Protein AF-A0A443SPF4-F1 (afdb_monomer)

pLDDT: mean 76.24, std 21.86, range [28.56, 98.0]

Nearest PDB structures (foldseek):
  7s7l-assembly1_B  TM=8.004E-01  e=1.523E-10  Homo sapiens
  7s7m-assembly1_B  TM=8.088E-01  e=3.662E-10  Homo sapiens
  2e2d-assembly1_C  TM=7.649E-01  e=1.344E-10  Bos taurus
  3v96-assembly1_A  TM=7.700E-01  e=3.899E-10  Homo sapiens
  2j0t-assembly2_E  TM=8.078E-01  e=1.386E-08  Homo sapiens

Radius of gyration: 24.83 Å; Cα contacts (8 Å, |Δi|>4): 341; chains: 1; bounding box: 67×31×85 Å

Secondary structure (DSSP, 8-state):
-----EEEEEEEEEEEEE-SSEEEEEEEEEEEEE--HHHHHHHHT-EEEEESSGGGT-----TT-EEEEEEEEETTEEE--TTS-EEETTTS-HHHHHIIIIIHHHGGGSEEEPPPPHHHHHHHHTTTT-TTS-TTTTT--TTEEE-TTTT-GGG-HHHHH--EEE----------------------HHHHHHHHHHHHHHHHHHTT-EEE---HHHHHHHHHHHHHHHHHHHTTSS---

Structure (mmCIF, N/CA/C/O backbone):
data_AF-A0A443SPF4-F1
#
_entry.id   AF-A0A443SPF4-F1
#
loop_
_atom_site.group_PDB
_atom_site.id
_atom_site.type_symbol
_atom_site.label_atom_id
_atom_site.label_alt_id
_atom_site.label_comp_id
_atom_site.label_asym_id
_atom_site.label_entity_id
_atom_site.label_seq_id
_atom_site.pdbx_PDB_ins_code
_atom_site.Cartn_x
_atom_site.Cartn_y
_atom_site.Cartn_z
_atom_site.occupancy
_atom_site.B_iso_or_equiv
_atom_site.auth_seq_id
_atom_site.auth_comp_id
_atom_site.auth_asym_id
_atom_site.auth_atom_id
_atom_site.pdbx_PDB_model_num
ATOM 1 N N . MET A 1 1 ? -11.110 -17.252 -10.457 1.00 34.91 1 MET A N 1
ATOM 2 C CA . MET A 1 1 ? -10.116 -16.807 -9.448 1.00 34.91 1 MET A CA 1
ATOM 3 C C . MET A 1 1 ? -10.784 -15.796 -8.510 1.00 34.91 1 MET A C 1
ATOM 5 O O . MET A 1 1 ? -10.922 -14.630 -8.862 1.00 34.91 1 MET A O 1
ATOM 9 N N . LYS A 1 2 ? -11.320 -16.244 -7.364 1.00 41.22 2 LYS A N 1
ATOM 10 C CA . LYS A 1 2 ? -12.045 -15.365 -6.427 1.00 41.22 2 LYS A CA 1
ATOM 11 C C . LYS A 1 2 ? -11.043 -14.444 -5.728 1.00 41.22 2 LYS A C 1
ATOM 13 O O . LYS A 1 2 ? -10.127 -14.908 -5.054 1.00 41.22 2 LYS A O 1
ATOM 18 N N . CYS A 1 3 ? -11.198 -13.140 -5.914 1.00 49.97 3 CYS A N 1
ATOM 19 C CA . CYS A 1 3 ? -10.379 -12.139 -5.249 1.00 49.97 3 CYS A CA 1
ATOM 20 C C . CYS A 1 3 ? -10.713 -12.107 -3.751 1.00 49.97 3 CYS A C 1
ATOM 22 O O . CYS A 1 3 ? -11.736 -11.551 -3.370 1.00 49.97 3 CYS A O 1
ATOM 24 N N . ARG A 1 4 ? -9.871 -12.721 -2.911 1.00 6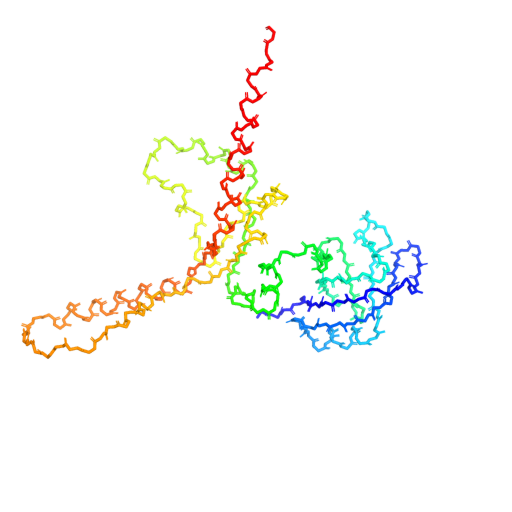3.91 4 ARG A N 1
ATOM 25 C CA . ARG A 1 4 ? -10.096 -12.781 -1.453 1.00 63.91 4 ARG A CA 1
ATOM 26 C C . ARG A 1 4 ? -9.737 -11.484 -0.718 1.00 63.91 4 ARG A C 1
ATOM 28 O O . ARG A 1 4 ? -10.219 -11.277 0.388 1.00 63.91 4 ARG A O 1
ATOM 35 N N . HIS A 1 5 ? -8.925 -10.624 -1.331 1.00 79.81 5 HIS A N 1
ATOM 36 C CA . HIS A 1 5 ? -8.474 -9.372 -0.724 1.00 79.81 5 HIS A CA 1
ATOM 37 C C . HIS A 1 5 ? -9.313 -8.176 -1.179 1.00 79.81 5 HIS A C 1
ATOM 39 O O . HIS A 1 5 ? -9.520 -7.978 -2.385 1.00 79.81 5 HIS A O 1
ATOM 45 N N . SER A 1 6 ? -9.748 -7.376 -0.207 1.00 90.12 6 SER A N 1
ATOM 46 C CA . SER A 1 6 ? -10.389 -6.074 -0.395 1.00 90.12 6 SER A CA 1
ATOM 47 C C . SER A 1 6 ? -9.357 -4.948 -0.378 1.00 90.12 6 SER A C 1
ATOM 49 O O . SER A 1 6 ? -8.334 -5.057 0.295 1.00 90.12 6 SER A O 1
ATOM 51 N N . ILE A 1 7 ? -9.634 -3.871 -1.111 1.00 94.00 7 ILE A N 1
ATOM 52 C CA . ILE A 1 7 ? -8.802 -2.671 -1.225 1.00 94.00 7 ILE A CA 1
ATOM 53 C C . ILE A 1 7 ? -9.695 -1.443 -1.033 1.00 94.00 7 ILE A C 1
ATOM 55 O O . ILE A 1 7 ? -10.633 -1.224 -1.813 1.00 94.00 7 ILE A O 1
ATOM 59 N N . ALA A 1 8 ? -9.385 -0.626 -0.027 1.00 95.62 8 ALA A N 1
ATOM 60 C CA . ALA A 1 8 ? -10.123 0.594 0.282 1.00 95.62 8 ALA A CA 1
ATOM 61 C C . ALA A 1 8 ? -9.209 1.713 0.785 1.00 95.62 8 ALA A C 1
ATOM 63 O O . ALA A 1 8 ? -8.200 1.472 1.441 1.00 95.62 8 ALA A O 1
ATOM 64 N N . LEU A 1 9 ? -9.608 2.950 0.496 1.00 97.12 9 LEU A N 1
ATOM 65 C CA . LEU A 1 9 ? -9.112 4.142 1.167 1.00 97.12 9 LEU A CA 1
ATOM 66 C C . LEU A 1 9 ? -9.981 4.395 2.395 1.00 97.12 9 LEU A C 1
ATOM 68 O O . LEU A 1 9 ? -11.193 4.601 2.268 1.00 97.12 9 LEU A O 1
ATOM 72 N N . ILE A 1 10 ? -9.357 4.425 3.562 1.00 97.00 10 ILE A N 1
ATOM 73 C CA . ILE A 1 10 ? -10.016 4.670 4.840 1.00 97.00 10 ILE A CA 1
ATOM 74 C C . ILE A 1 10 ? -9.423 5.900 5.517 1.00 97.00 10 ILE A C 1
ATOM 76 O O . ILE A 1 10 ? -8.292 6.296 5.250 1.00 97.00 10 ILE A O 1
ATOM 80 N N . ASN A 1 11 ? -10.202 6.506 6.402 1.00 98.00 11 ASN A N 1
ATOM 81 C CA . ASN A 1 11 ? -9.728 7.505 7.346 1.00 98.00 11 ASN A CA 1
ATOM 82 C C . ASN A 1 11 ? -9.810 6.918 8.748 1.00 98.00 11 ASN A C 1
ATOM 84 O O . ASN A 1 11 ? -10.918 6.615 9.201 1.00 98.00 11 ASN A O 1
ATOM 88 N N . VAL A 1 12 ? -8.671 6.771 9.413 1.00 97.38 12 VAL A N 1
ATOM 89 C CA . VAL A 1 12 ? -8.621 6.315 10.803 1.00 97.38 12 VAL A CA 1
ATOM 90 C C . VAL A 1 12 ? -8.968 7.499 11.696 1.00 97.38 12 VAL A C 1
ATOM 92 O O . VAL A 1 12 ? -8.492 8.606 11.471 1.00 97.38 12 VAL A O 1
ATOM 95 N N . ARG A 1 13 ? -9.866 7.305 12.663 1.00 96.50 13 ARG A N 1
ATOM 96 C CA . ARG A 1 13 ? -10.269 8.362 13.601 1.00 96.50 13 ARG A CA 1
ATOM 97 C C . ARG A 1 13 ? -9.543 8.213 14.925 1.00 96.50 13 ARG A C 1
ATOM 99 O O . ARG A 1 13 ? -8.790 9.095 15.303 1.00 96.50 13 ARG A O 1
ATOM 106 N N . ARG A 1 14 ? -9.784 7.099 15.614 1.00 95.25 14 ARG A N 1
ATOM 107 C CA . ARG A 1 14 ? -9.234 6.795 16.939 1.00 95.25 14 ARG A CA 1
ATOM 108 C C . ARG A 1 14 ? -9.265 5.295 17.202 1.00 95.25 14 ARG A C 1
ATOM 110 O O . ARG A 1 14 ? -9.953 4.559 16.489 1.00 95.25 14 ARG A O 1
ATOM 117 N N . VAL A 1 15 ? -8.561 4.866 18.241 1.00 96.12 15 VAL A N 1
ATOM 118 C CA . VAL A 1 15 ? -8.687 3.513 18.795 1.00 96.12 15 VAL A CA 1
ATOM 119 C C . VAL A 1 15 ? -10.109 3.330 19.340 1.00 96.12 15 VAL A C 1
ATOM 121 O O . VAL A 1 15 ? -10.661 4.236 19.962 1.00 96.12 15 VAL A O 1
ATOM 124 N N . ALA A 1 16 ? -10.727 2.189 19.038 1.00 94.62 16 ALA A N 1
ATOM 125 C CA . ALA A 1 16 ? -12.055 1.815 19.517 1.00 94.62 16 ALA A CA 1
ATOM 126 C C . ALA A 1 16 ? -11.962 0.955 20.782 1.00 94.62 16 ALA A C 1
ATOM 128 O O . ALA A 1 16 ? -12.555 1.289 21.801 1.00 94.62 16 ALA A O 1
ATOM 129 N N . LYS A 1 17 ? -11.209 -0.147 20.703 1.00 92.81 17 LYS A N 1
ATOM 130 C CA . LYS A 1 17 ? -10.912 -1.059 21.814 1.00 92.81 17 LYS A CA 1
ATOM 131 C C . LYS A 1 17 ? -9.454 -1.474 21.742 1.00 92.81 17 LYS A C 1
ATOM 133 O O . LYS A 1 17 ? -8.946 -1.670 20.635 1.00 92.81 17 LYS A O 1
ATOM 138 N N . ASN A 1 18 ? -8.827 -1.618 22.900 1.00 92.62 18 ASN A N 1
ATOM 139 C CA . ASN A 1 18 ? -7.453 -2.066 23.035 1.00 92.62 18 ASN A CA 1
ATOM 140 C C . ASN A 1 18 ? -7.405 -3.216 24.045 1.00 92.62 18 ASN A C 1
ATOM 142 O O . ASN A 1 18 ? -7.432 -2.977 25.249 1.00 92.62 18 ASN A O 1
ATOM 146 N N . ASP A 1 19 ? -7.385 -4.445 23.536 1.00 91.19 19 ASP A N 1
ATOM 147 C CA . ASP A 1 19 ? -7.233 -5.656 24.336 1.00 91.19 19 ASP A CA 1
ATOM 148 C C . ASP A 1 19 ? -5.777 -6.138 24.233 1.00 91.19 19 ASP A C 1
ATOM 150 O O . ASP A 1 19 ? -5.097 -5.859 23.247 1.00 91.19 19 ASP A O 1
ATOM 154 N N . GLN A 1 20 ? -5.303 -6.950 25.185 1.00 87.25 20 GLN A N 1
ATOM 155 C CA . GLN A 1 20 ? -3.902 -7.416 25.213 1.00 87.25 20 GLN A CA 1
ATOM 156 C C . GLN A 1 20 ? -3.424 -8.057 23.895 1.00 87.25 20 GLN A C 1
ATOM 158 O O . GLN A 1 20 ? -2.262 -7.920 23.528 1.00 87.25 20 GLN A O 1
ATOM 163 N N . ARG A 1 21 ? -4.314 -8.752 23.171 1.00 90.75 21 ARG A N 1
ATOM 164 C CA . ARG A 1 21 ? -3.987 -9.439 21.908 1.00 90.75 21 ARG A CA 1
ATOM 165 C C . ARG A 1 21 ? -4.389 -8.662 20.660 1.00 90.75 21 ARG A C 1
ATOM 167 O O . ARG A 1 21 ? -3.792 -8.852 19.606 1.00 90.75 21 ARG A O 1
ATOM 174 N N . VAL A 1 22 ? -5.442 -7.854 20.736 1.00 93.69 22 VAL A N 1
ATOM 175 C CA . VAL A 1 22 ? -6.095 -7.292 19.552 1.00 93.69 22 VAL A CA 1
ATOM 176 C C . VAL A 1 22 ? -6.491 -5.854 19.823 1.00 93.69 22 VAL A C 1
ATOM 178 O O . VAL A 1 22 ? -7.133 -5.548 20.822 1.00 93.69 22 VAL A O 1
ATOM 181 N N . VAL A 1 23 ? -6.192 -4.989 18.865 1.00 95.56 23 VAL A N 1
ATOM 182 C CA . VAL A 1 23 ? -6.636 -3.602 18.867 1.00 95.56 23 VAL A CA 1
ATOM 183 C C . VAL A 1 23 ? -7.596 -3.374 17.702 1.00 95.56 23 VAL A C 1
ATOM 185 O O . VAL A 1 23 ? -7.476 -3.957 16.617 1.00 95.56 23 VAL A O 1
ATOM 188 N N . SER A 1 24 ? -8.594 -2.529 17.933 1.00 96.00 24 SER A N 1
ATOM 189 C CA . SER A 1 24 ? -9.542 -2.105 16.907 1.00 96.00 24 SER A CA 1
ATOM 190 C C . SER A 1 24 ? -9.555 -0.596 16.754 1.00 96.00 24 SER A C 1
ATOM 192 O O . SER A 1 24 ? -9.387 0.143 17.722 1.00 96.00 24 SER A O 1
ATOM 194 N N . TYR A 1 25 ? -9.790 -0.132 15.530 1.00 97.25 25 TYR A N 1
ATOM 195 C CA . TYR A 1 25 ? -9.813 1.288 15.192 1.00 97.25 25 TYR A CA 1
ATOM 196 C C . TYR A 1 25 ? -11.151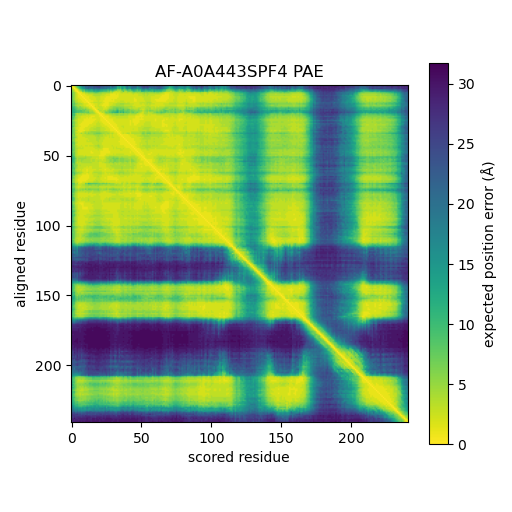 1.681 14.585 1.00 97.25 25 TYR A C 1
ATOM 198 O O . TYR A 1 25 ? -11.672 0.982 13.713 1.00 97.25 25 TYR A O 1
ATOM 206 N N . ILE A 1 26 ? -11.668 2.839 15.000 1.00 97.44 26 ILE A N 1
ATOM 207 C CA . ILE A 1 26 ? -12.812 3.482 14.353 1.00 97.44 26 ILE A CA 1
ATOM 208 C C . ILE A 1 26 ? -12.335 4.086 13.040 1.00 97.44 26 ILE A C 1
ATOM 210 O O . ILE A 1 26 ? -11.439 4.937 13.017 1.00 97.44 26 ILE A O 1
ATOM 214 N N . ILE A 1 27 ? -12.978 3.690 11.948 1.00 97.31 27 ILE A N 1
ATOM 215 C CA . ILE A 1 27 ? -12.645 4.143 10.605 1.00 97.31 27 ILE A CA 1
ATOM 216 C C . ILE A 1 27 ? -13.855 4.721 9.880 1.00 97.31 27 ILE A C 1
ATOM 218 O O . ILE A 1 27 ? -15.007 4.399 10.156 1.00 97.31 27 ILE A O 1
ATOM 222 N N . LYS A 1 28 ? -13.579 5.558 8.881 1.00 97.06 28 LYS A N 1
ATOM 223 C CA . LYS A 1 28 ? -14.550 5.948 7.856 1.00 97.06 28 LYS A CA 1
ATOM 224 C C . LYS A 1 28 ? -14.018 5.542 6.490 1.00 97.06 28 LYS A C 1
ATOM 226 O O . LYS A 1 28 ? -12.979 6.052 6.067 1.00 97.06 28 LYS A O 1
ATOM 231 N N . VAL A 1 29 ? -14.733 4.668 5.785 1.00 96.69 29 VAL A N 1
ATOM 232 C CA . VAL A 1 29 ? -14.410 4.333 4.391 1.00 96.69 29 VAL A CA 1
ATOM 233 C C . VAL A 1 29 ? -14.625 5.577 3.530 1.00 96.69 29 VAL A C 1
ATOM 235 O O . VAL A 1 29 ? -15.668 6.226 3.594 1.00 96.69 29 VAL A O 1
ATOM 238 N N . LYS A 1 30 ? -13.604 5.959 2.763 1.00 96.38 30 LYS A N 1
ATOM 239 C CA . LYS A 1 30 ? -13.634 7.117 1.858 1.00 96.38 30 LYS A CA 1
ATOM 240 C C . LYS A 1 30 ? -13.806 6.695 0.409 1.00 96.38 30 LYS A C 1
ATOM 242 O O . LYS A 1 30 ? -14.463 7.399 -0.350 1.00 96.38 30 LYS A O 1
ATOM 247 N N . LYS A 1 31 ? -13.186 5.581 0.015 1.00 95.06 31 LYS A N 1
ATOM 248 C CA . LYS A 1 31 ? -13.289 5.049 -1.344 1.00 95.06 31 LYS A CA 1
ATOM 249 C C . LYS A 1 31 ? -13.074 3.544 -1.367 1.00 95.06 31 LYS A C 1
ATOM 251 O O . LYS A 1 31 ? -12.110 3.049 -0.792 1.00 95.06 31 LYS A O 1
ATOM 256 N N . GLU A 1 32 ? -13.924 2.838 -2.098 1.00 94.06 32 GLU A N 1
ATOM 257 C CA . GLU A 1 32 ? -13.738 1.427 -2.426 1.00 94.06 32 GLU A CA 1
ATOM 258 C C . GLU A 1 32 ? -13.018 1.315 -3.776 1.00 94.06 32 GLU A C 1
ATOM 260 O O . GLU A 1 32 ? -13.432 1.935 -4.755 1.00 94.06 32 GLU A O 1
ATOM 265 N N . PHE A 1 33 ? -11.935 0.539 -3.842 1.00 92.75 33 PHE A N 1
ATOM 266 C CA . PHE A 1 33 ? -11.270 0.219 -5.114 1.00 92.75 33 PHE A CA 1
ATOM 267 C C . PHE A 1 33 ? -11.595 -1.196 -5.573 1.00 92.75 33 PHE A C 1
ATOM 269 O O . PHE A 1 33 ? -11.759 -1.457 -6.762 1.00 92.75 33 PHE A O 1
ATOM 276 N N . LYS A 1 34 ? -11.674 -2.121 -4.617 1.00 90.25 34 LYS A N 1
ATOM 277 C CA . LYS A 1 34 ? -11.984 -3.524 -4.857 1.00 90.25 34 LYS A CA 1
ATOM 278 C C . LYS A 1 34 ? -12.621 -4.097 -3.604 1.00 90.25 34 LYS A C 1
ATOM 280 O O . LYS A 1 34 ? -11.973 -4.148 -2.565 1.00 90.25 34 LYS A O 1
ATOM 285 N N . MET A 1 35 ? -13.870 -4.531 -3.696 1.00 89.31 35 MET A N 1
ATOM 286 C CA . MET A 1 35 ? -14.628 -4.968 -2.529 1.00 89.31 35 MET A CA 1
ATOM 287 C C . MET A 1 35 ? -15.475 -6.190 -2.864 1.00 89.31 35 MET A C 1
ATOM 289 O O . MET A 1 35 ? -16.045 -6.279 -3.950 1.00 89.31 35 MET A O 1
ATOM 293 N N . THR A 1 36 ? -15.546 -7.138 -1.935 1.00 90.12 36 THR A N 1
ATOM 294 C CA . THR A 1 36 ? -16.545 -8.214 -1.963 1.00 90.12 36 THR A CA 1
ATOM 295 C C . THR A 1 36 ? -17.773 -7.767 -1.174 1.00 90.12 36 THR A C 1
ATOM 297 O O . THR A 1 36 ? -17.658 -6.885 -0.325 1.00 90.12 36 THR A O 1
ATOM 300 N N . VAL A 1 37 ? -18.940 -8.375 -1.407 1.00 90.62 37 VAL A N 1
ATOM 301 C CA . VAL A 1 37 ? -20.169 -8.050 -0.649 1.00 90.62 37 VAL A CA 1
ATOM 302 C C . VAL A 1 37 ? -19.923 -8.172 0.860 1.00 90.62 37 VAL A C 1
ATOM 304 O O . VAL A 1 37 ? -20.125 -7.212 1.595 1.00 90.62 37 VAL A O 1
ATOM 307 N N . LYS A 1 38 ? -19.322 -9.290 1.285 1.00 90.75 38 LYS A N 1
ATOM 308 C CA . LYS A 1 38 ? -18.931 -9.537 2.679 1.00 90.75 38 LYS A CA 1
ATOM 309 C C . LYS A 1 38 ? -17.979 -8.476 3.240 1.00 90.75 38 LYS A C 1
ATOM 311 O O . LYS A 1 38 ? -18.102 -8.080 4.392 1.00 90.75 38 LYS A O 1
ATOM 316 N N . ALA A 1 39 ? -17.007 -8.020 2.449 1.00 91.31 39 ALA A N 1
ATOM 317 C CA . ALA A 1 39 ? -16.070 -6.998 2.905 1.00 91.31 39 ALA A CA 1
ATOM 318 C C . ALA A 1 39 ? -16.717 -5.614 3.012 1.00 91.31 39 ALA A C 1
ATOM 320 O O . ALA A 1 39 ? -16.391 -4.870 3.933 1.00 91.31 39 ALA A O 1
ATOM 321 N N . ARG A 1 40 ? -17.658 -5.292 2.116 1.00 92.56 40 ARG A N 1
ATOM 322 C CA . ARG A 1 40 ? -18.440 -4.055 2.189 1.00 92.56 40 ARG A CA 1
ATOM 323 C C . ARG A 1 40 ? -19.283 -4.019 3.456 1.00 92.56 40 ARG A C 1
ATOM 325 O O . ARG A 1 40 ? -19.224 -3.043 4.193 1.00 92.56 40 ARG A O 1
ATOM 332 N N . GLU A 1 41 ? -20.002 -5.099 3.733 1.00 93.19 41 GLU A N 1
ATOM 333 C CA . GLU A 1 41 ? -20.806 -5.241 4.945 1.00 93.19 41 GLU A CA 1
ATOM 334 C C . GLU A 1 41 ? -19.937 -5.154 6.209 1.00 93.19 41 GLU A C 1
ATOM 336 O O . GLU A 1 41 ? -20.200 -4.342 7.092 1.00 93.19 41 GLU A O 1
ATOM 341 N N . ALA A 1 42 ? -18.829 -5.896 6.262 1.00 93.12 42 ALA A N 1
ATOM 342 C CA . ALA A 1 42 ? -17.923 -5.884 7.408 1.00 93.12 42 ALA A CA 1
ATOM 343 C C . ALA A 1 42 ? -17.297 -4.498 7.670 1.00 93.12 42 ALA A C 1
ATOM 345 O O . ALA A 1 42 ? -17.203 -4.073 8.820 1.00 93.12 42 ALA A O 1
ATOM 346 N N . LEU A 1 43 ? -16.895 -3.767 6.621 1.00 93.56 43 LEU A N 1
ATOM 347 C CA . LEU A 1 43 ? -16.334 -2.415 6.749 1.00 93.56 43 LEU A CA 1
ATOM 348 C C . LEU A 1 43 ? -17.399 -1.342 7.015 1.00 93.56 43 LEU A C 1
ATOM 350 O O . LEU A 1 43 ? -17.063 -0.295 7.571 1.00 93.56 43 LEU A O 1
ATOM 354 N N . SER A 1 44 ? -18.668 -1.586 6.667 1.00 92.19 44 SER A N 1
ATOM 355 C CA . SER A 1 44 ? -19.775 -0.667 6.972 1.00 92.19 44 SER A CA 1
ATOM 356 C C . SER A 1 44 ? -19.992 -0.488 8.478 1.00 92.19 44 SER A C 1
ATOM 358 O O . SER A 1 44 ? -20.369 0.597 8.914 1.00 92.19 44 SER A O 1
ATOM 360 N N . LYS A 1 45 ? -19.617 -1.498 9.282 1.00 94.06 45 LYS A N 1
ATOM 361 C CA . LYS A 1 45 ? -19.591 -1.442 10.755 1.00 94.06 45 LYS A CA 1
ATOM 362 C C . LYS A 1 45 ? -18.583 -0.412 11.302 1.00 94.06 45 LYS A C 1
ATOM 364 O O . LYS A 1 45 ? -18.557 -0.160 12.501 1.00 94.06 45 LYS A O 1
ATOM 369 N N . GLY A 1 46 ? -17.733 0.177 10.452 1.00 95.44 46 GLY A N 1
ATOM 370 C CA . GLY A 1 46 ? -16.850 1.289 10.820 1.00 95.44 46 GLY A CA 1
ATOM 371 C C . GLY A 1 46 ? -15.664 0.901 11.703 1.00 95.44 46 GLY A C 1
ATOM 372 O O . GLY A 1 46 ? -15.062 1.772 12.328 1.00 95.44 46 GLY A O 1
ATOM 373 N N . LEU A 1 47 ? -15.312 -0.386 11.752 1.00 95.88 47 LEU A N 1
ATOM 374 C CA . LEU A 1 47 ? -14.213 -0.914 12.558 1.00 95.88 47 LEU A CA 1
ATOM 375 C C . LEU A 1 47 ? -13.227 -1.689 11.692 1.00 95.88 47 LEU A C 1
ATOM 377 O O . LEU A 1 47 ? -13.631 -2.388 10.767 1.00 95.88 47 LEU A O 1
ATOM 381 N N . ILE A 1 48 ? -11.944 -1.604 12.034 1.00 95.69 48 ILE A N 1
ATOM 382 C CA . ILE A 1 48 ? -10.900 -2.527 11.568 1.00 95.69 48 ILE A CA 1
ATOM 383 C C . ILE A 1 48 ? -10.173 -3.130 12.755 1.00 95.69 48 ILE A C 1
ATOM 385 O O . ILE A 1 48 ? -10.066 -2.489 13.798 1.00 95.69 48 ILE A O 1
ATOM 389 N N . TRP A 1 49 ? -9.678 -4.350 12.574 1.00 95.50 49 TRP A N 1
ATOM 390 C CA . TRP A 1 49 ? -9.003 -5.126 13.606 1.00 95.50 49 TRP A CA 1
ATOM 391 C C . TRP A 1 49 ? -7.588 -5.478 13.159 1.00 95.50 49 TRP A C 1
ATOM 393 O O . TRP A 1 49 ? -7.343 -5.739 11.978 1.00 95.50 49 TRP A O 1
ATOM 403 N N . THR A 1 50 ? -6.668 -5.482 14.110 1.00 95.75 50 THR A N 1
ATOM 404 C CA . THR A 1 50 ? -5.269 -5.866 13.917 1.00 95.75 50 THR A CA 1
ATOM 405 C C . THR A 1 50 ? -4.712 -6.377 15.241 1.00 95.75 50 THR A C 1
ATOM 407 O O . THR A 1 50 ? -5.303 -6.145 16.299 1.00 95.75 50 THR A O 1
ATOM 410 N N . SER A 1 51 ? -3.600 -7.104 15.190 1.00 95.38 51 SER A N 1
ATOM 411 C CA . SER A 1 51 ? -2.924 -7.524 16.418 1.00 95.38 51 SER A CA 1
ATOM 412 C C . SER A 1 51 ? -2.385 -6.309 17.175 1.00 95.38 51 SER A C 1
ATOM 414 O O . SER A 1 51 ? -2.093 -5.281 16.557 1.00 95.38 51 SER A O 1
ATOM 416 N N . ASN A 1 52 ? -2.265 -6.424 18.495 1.00 93.56 52 ASN A N 1
ATOM 417 C CA . ASN A 1 52 ? -1.790 -5.329 19.343 1.00 93.56 52 ASN A CA 1
ATOM 418 C C . ASN A 1 52 ? -0.300 -5.009 19.094 1.00 93.56 52 ASN A C 1
ATOM 420 O O . ASN A 1 52 ? 0.074 -3.848 18.933 1.00 93.56 52 ASN A O 1
ATOM 424 N N . ASP A 1 53 ? 0.526 -6.050 18.949 1.00 90.88 53 ASP A N 1
ATOM 425 C CA . ASP A 1 53 ? 1.979 -5.918 18.799 1.00 90.88 53 ASP A CA 1
ATOM 426 C C . ASP A 1 53 ? 2.465 -6.215 17.383 1.00 90.88 53 ASP A C 1
ATOM 428 O O . ASP A 1 53 ? 1.977 -7.120 16.706 1.00 90.88 53 ASP A O 1
ATOM 432 N N . GLU A 1 54 ? 3.507 -5.511 16.945 1.00 90.12 54 GLU A N 1
ATOM 433 C CA . GLU A 1 54 ? 4.129 -5.727 15.631 1.00 90.12 54 GLU A CA 1
ATOM 434 C C . GLU A 1 54 ? 4.750 -7.127 15.501 1.00 90.12 54 GLU A C 1
ATOM 436 O O . GLU A 1 54 ? 4.648 -7.744 14.439 1.00 90.12 54 GLU A O 1
ATOM 441 N N . SER A 1 55 ? 5.285 -7.682 16.598 1.00 92.06 55 SER A N 1
ATOM 442 C CA . SER A 1 55 ? 5.792 -9.064 16.674 1.00 92.06 55 SER A CA 1
ATOM 443 C C . SER A 1 55 ? 4.709 -10.110 16.391 1.00 92.06 55 SER A C 1
ATOM 445 O O . SER A 1 55 ? 4.992 -11.175 15.847 1.00 92.06 55 SER A O 1
ATOM 447 N N . THR A 1 56 ? 3.447 -9.784 16.682 1.00 92.56 56 THR A N 1
ATOM 448 C CA . THR A 1 56 ? 2.274 -10.611 16.366 1.00 92.56 56 THR A CA 1
ATOM 449 C C . THR A 1 56 ? 1.584 -10.155 15.077 1.00 92.56 56 THR A C 1
ATOM 451 O O . THR A 1 56 ? 0.393 -10.387 14.868 1.00 92.56 56 THR A O 1
ATOM 454 N N . CYS A 1 57 ? 2.345 -9.528 14.173 1.00 92.31 57 CYS A N 1
ATOM 455 C CA . CYS A 1 57 ? 1.884 -8.994 12.892 1.00 92.31 57 CYS A CA 1
ATOM 456 C C . CYS A 1 57 ? 0.866 -7.845 13.015 1.00 92.31 57 CYS A C 1
ATOM 458 O O . CYS A 1 57 ? 0.102 -7.599 12.074 1.00 92.31 57 CYS A O 1
ATOM 460 N N . GLY A 1 58 ? 0.861 -7.143 14.148 1.00 93.38 58 GLY A N 1
ATOM 461 C CA . GLY A 1 58 ? 0.054 -5.960 14.418 1.00 93.38 58 GLY A CA 1
ATOM 462 C C . GLY A 1 58 ? 0.486 -4.736 13.620 1.00 93.38 58 GLY A C 1
ATOM 463 O O . GLY A 1 58 ? 1.605 -4.638 13.125 1.00 93.38 58 GLY A O 1
ATOM 464 N N . ARG A 1 59 ? -0.431 -3.783 13.467 1.00 93.94 59 ARG A N 1
ATOM 465 C CA . ARG A 1 59 ? -0.195 -2.527 12.742 1.00 93.94 59 ARG A CA 1
ATOM 466 C C . ARG A 1 59 ? -0.745 -1.376 13.559 1.00 93.94 59 ARG A C 1
ATOM 468 O O . ARG A 1 59 ? -1.935 -1.359 13.860 1.00 93.94 59 ARG A O 1
ATOM 475 N N . LYS A 1 60 ? 0.105 -0.398 13.849 1.00 93.31 60 LYS A N 1
ATOM 476 C CA . LYS A 1 60 ? -0.296 0.846 14.500 1.00 93.31 60 LYS A CA 1
ATOM 477 C C . LYS A 1 60 ? -0.794 1.834 13.451 1.00 93.31 60 LYS A C 1
ATOM 479 O O . LYS A 1 60 ? -0.210 1.952 12.375 1.00 93.31 60 LYS A O 1
ATOM 484 N N . PHE A 1 61 ? -1.883 2.528 13.765 1.00 95.12 61 PHE A N 1
ATOM 485 C CA . PHE A 1 61 ? -2.451 3.562 12.906 1.00 95.12 61 PHE A CA 1
ATOM 486 C C . PHE A 1 61 ? -2.484 4.903 13.623 1.00 95.12 61 PHE A C 1
ATOM 488 O O . PHE A 1 61 ? -2.910 4.995 14.774 1.00 95.12 61 PHE A O 1
ATOM 495 N N . GLU A 1 62 ? -2.111 5.948 12.897 1.00 94.75 62 GLU A N 1
ATOM 496 C CA . GLU A 1 62 ? -2.243 7.325 13.363 1.00 94.75 62 GLU A CA 1
ATOM 497 C C . GLU A 1 62 ? -3.692 7.815 13.264 1.00 94.75 62 GLU A C 1
ATOM 499 O O . GLU A 1 62 ? -4.415 7.530 12.299 1.00 94.75 62 GLU A O 1
ATOM 504 N N . ALA A 1 63 ? -4.108 8.590 14.265 1.00 94.69 63 ALA A N 1
ATOM 505 C CA . ALA A 1 63 ? -5.403 9.253 14.285 1.00 94.69 63 ALA A CA 1
ATOM 506 C C . ALA A 1 63 ? -5.493 10.327 13.190 1.00 94.69 63 ALA A C 1
ATOM 508 O O . ALA A 1 63 ? -4.533 11.031 12.906 1.00 94.69 63 ALA A O 1
ATOM 509 N N . ASN A 1 64 ? -6.676 10.473 12.593 1.00 94.31 64 ASN A N 1
ATOM 510 C CA . ASN A 1 64 ? -6.981 11.432 11.525 1.00 94.31 64 ASN A CA 1
ATOM 511 C C . ASN A 1 64 ? -6.167 11.278 10.228 1.00 94.31 64 ASN A C 1
ATOM 513 O O . ASN A 1 64 ? -6.268 12.127 9.339 1.00 94.31 64 ASN A O 1
ATOM 517 N N . THR A 1 65 ? -5.454 10.164 10.063 1.00 97.44 65 THR A N 1
ATOM 518 C CA . THR A 1 65 ? -4.668 9.885 8.860 1.00 97.44 65 THR A CA 1
ATOM 519 C C . THR A 1 65 ? -5.441 8.997 7.877 1.00 97.44 65 THR A C 1
ATOM 521 O O . THR A 1 65 ? -6.203 8.088 8.240 1.00 97.44 65 THR A O 1
ATOM 524 N N . ARG A 1 66 ? -5.262 9.280 6.580 1.00 97.69 66 ARG A N 1
ATOM 525 C CA . ARG A 1 66 ? -5.862 8.508 5.484 1.00 97.69 66 ARG A CA 1
ATOM 526 C C . ARG A 1 66 ? -4.919 7.396 5.061 1.00 97.69 66 ARG A C 1
ATOM 528 O O . ARG A 1 66 ? -3.814 7.679 4.612 1.00 97.69 66 ARG A O 1
ATOM 535 N N . TYR A 1 67 ? -5.406 6.164 5.096 1.00 97.69 67 TYR A N 1
ATOM 536 C CA . TYR A 1 67 ? -4.642 4.985 4.712 1.00 97.69 67 TYR A CA 1
ATOM 537 C C . TYR A 1 67 ? -5.289 4.280 3.533 1.00 97.69 67 TYR A C 1
ATOM 539 O O . TYR A 1 67 ? -6.505 4.067 3.500 1.00 97.69 67 TYR A O 1
ATOM 547 N N . LEU A 1 68 ? -4.464 3.880 2.573 1.00 96.88 68 LEU A N 1
ATOM 548 C CA . LEU A 1 68 ? -4.842 2.840 1.641 1.00 96.88 68 LEU A CA 1
ATOM 549 C C . LEU A 1 68 ? -4.556 1.495 2.296 1.00 96.88 68 LEU A C 1
ATOM 551 O O . LEU A 1 68 ? -3.403 1.175 2.571 1.00 96.88 68 LEU A O 1
ATOM 555 N N . ILE A 1 69 ? -5.606 0.710 2.510 1.00 95.56 69 ILE A N 1
ATOM 556 C CA . ILE A 1 69 ? -5.486 -0.608 3.117 1.00 95.56 69 ILE A CA 1
ATOM 557 C C . ILE A 1 69 ? -5.872 -1.698 2.133 1.00 95.56 69 ILE A C 1
ATOM 559 O O . ILE A 1 69 ? -6.828 -1.588 1.356 1.00 95.56 69 ILE A O 1
ATOM 563 N N . THR A 1 70 ? -5.131 -2.789 2.224 1.00 93.62 70 THR A N 1
ATOM 564 C CA . THR A 1 70 ? -5.542 -4.093 1.729 1.00 93.62 70 THR A CA 1
ATOM 565 C C . THR A 1 70 ? -5.800 -5.001 2.918 1.00 93.62 70 THR A C 1
ATOM 567 O O . THR A 1 70 ? -5.207 -4.834 3.980 1.00 93.62 70 THR A O 1
ATOM 570 N N . GLY A 1 71 ? -6.713 -5.950 2.775 1.00 87.94 71 GLY A N 1
ATOM 571 C CA . GLY A 1 71 ? -7.051 -6.821 3.890 1.00 87.94 71 GLY A CA 1
ATOM 572 C C . GLY A 1 71 ? -7.916 -7.987 3.473 1.00 87.94 71 GLY A C 1
ATOM 573 O O . GLY A 1 71 ? -8.345 -8.098 2.319 1.00 87.94 71 GLY A O 1
ATOM 574 N N . ARG A 1 72 ? -8.158 -8.867 4.438 1.00 89.44 72 ARG A N 1
ATOM 575 C CA . ARG A 1 72 ? -9.094 -9.984 4.313 1.00 89.44 72 ARG A CA 1
ATOM 576 C C . ARG A 1 72 ? -10.133 -9.890 5.418 1.00 89.44 72 ARG A C 1
ATOM 578 O O . ARG A 1 72 ? -9.895 -9.285 6.459 1.00 89.44 72 ARG A O 1
ATOM 585 N N . ILE A 1 73 ? -11.278 -10.517 5.193 1.00 91.19 73 ILE A N 1
ATOM 586 C CA . ILE A 1 73 ? -12.297 -10.663 6.229 1.00 91.19 73 ILE A CA 1
ATOM 587 C C . ILE A 1 73 ? -12.070 -12.003 6.924 1.00 91.19 73 ILE A C 1
ATOM 589 O O . ILE A 1 73 ? -12.094 -13.042 6.261 1.00 91.19 73 ILE A O 1
ATOM 593 N N . ILE A 1 74 ? -11.833 -11.974 8.235 1.00 88.88 74 ILE A N 1
ATOM 594 C CA . ILE A 1 74 ? -11.697 -13.164 9.084 1.00 88.88 74 ILE A CA 1
ATOM 595 C C . ILE A 1 74 ? -12.966 -13.254 9.934 1.00 88.88 74 ILE A C 1
ATOM 597 O O . ILE A 1 74 ? -13.269 -12.337 10.695 1.00 88.88 74 ILE A O 1
ATOM 601 N N . GLY A 1 75 ? -13.752 -14.322 9.760 1.00 87.12 75 GLY A N 1
ATOM 602 C CA . GLY A 1 75 ? -15.109 -14.382 10.315 1.00 87.12 75 GLY A CA 1
ATOM 603 C C . GLY A 1 75 ? -15.968 -13.260 9.727 1.00 87.12 75 GLY A C 1
ATOM 604 O O . GLY A 1 75 ? -16.208 -13.254 8.519 1.00 87.12 75 GLY A O 1
ATOM 605 N N . GLU A 1 76 ? -16.356 -12.289 10.552 1.00 88.62 76 GLU A N 1
ATOM 606 C CA . GLU A 1 76 ? -17.062 -11.057 10.154 1.00 88.62 76 GLU A CA 1
ATOM 607 C C . GLU A 1 76 ? -16.235 -9.780 10.347 1.00 88.62 76 GLU A C 1
ATOM 609 O O . GLU A 1 76 ? -16.734 -8.667 10.174 1.00 88.62 76 GLU A O 1
ATOM 614 N N . LYS A 1 77 ? -14.968 -9.922 10.739 1.00 91.50 77 LYS A N 1
ATOM 615 C CA . LYS A 1 77 ? -14.112 -8.799 11.103 1.00 91.50 77 LYS A CA 1
ATOM 616 C C . LYS A 1 77 ? -13.145 -8.490 9.959 1.00 91.50 77 LYS A C 1
ATOM 618 O O . LYS A 1 77 ? -12.444 -9.396 9.494 1.00 91.50 77 LYS A O 1
ATOM 623 N N . PRO A 1 78 ? -13.077 -7.237 9.480 1.00 93.69 78 PRO A N 1
ATOM 624 C CA . PRO A 1 78 ? -12.023 -6.836 8.562 1.00 93.69 78 PRO A CA 1
ATOM 625 C C . PRO A 1 78 ? -10.696 -6.803 9.323 1.00 93.69 78 PRO A C 1
ATOM 627 O O . PRO A 1 78 ? -10.553 -6.075 10.307 1.00 93.69 78 PRO A O 1
ATOM 630 N N . TRP A 1 79 ? -9.748 -7.623 8.871 1.00 93.81 79 TRP A N 1
ATOM 631 C CA . TRP A 1 79 ? -8.461 -7.823 9.523 1.00 93.81 79 TRP A CA 1
ATOM 632 C C . TRP A 1 79 ? -7.321 -7.300 8.658 1.00 93.81 79 TRP A C 1
ATOM 634 O O . TRP A 1 79 ? -7.250 -7.585 7.454 1.00 93.81 79 TRP A O 1
ATOM 644 N N . VAL A 1 80 ? -6.415 -6.570 9.298 1.00 94.56 80 VAL A N 1
ATOM 645 C CA . 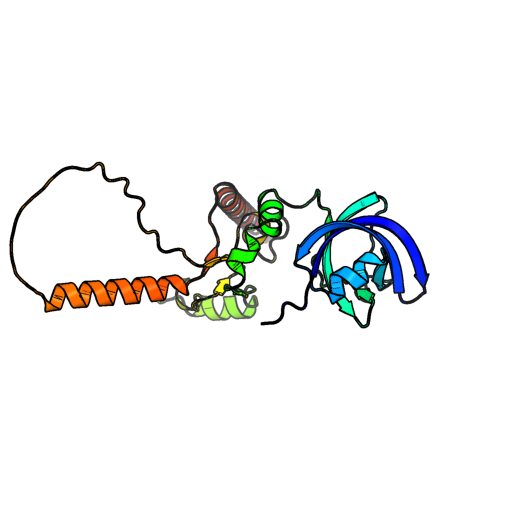VAL A 1 80 ? -5.205 -6.010 8.700 1.00 94.56 80 VAL A CA 1
ATOM 646 C C . VAL A 1 80 ? -3.999 -6.455 9.528 1.00 94.56 80 VAL A C 1
ATOM 648 O O . VAL A 1 80 ? -4.101 -6.626 10.734 1.00 94.56 80 VAL A O 1
ATOM 651 N N . SER A 1 81 ? -2.870 -6.689 8.868 1.00 93.31 81 SER A N 1
ATOM 652 C CA . SER A 1 81 ? -1.613 -7.140 9.473 1.00 93.31 81 SER A CA 1
ATOM 653 C C . SER A 1 81 ? -0.412 -6.502 8.775 1.00 93.31 81 SER A C 1
ATOM 655 O O . SER A 1 81 ? -0.573 -5.852 7.738 1.00 93.31 81 SER A O 1
ATOM 657 N N . VAL A 1 82 ? 0.801 -6.721 9.287 1.00 92.12 82 VAL A N 1
ATOM 658 C CA . VAL A 1 82 ? 2.046 -6.255 8.640 1.00 92.12 82 VAL A CA 1
ATOM 659 C C . VAL A 1 82 ? 2.221 -6.779 7.213 1.00 92.12 82 VAL A C 1
ATOM 661 O O . VAL A 1 82 ? 2.744 -6.063 6.365 1.00 92.12 82 VAL A O 1
ATOM 664 N N . CYS A 1 83 ? 1.709 -7.978 6.919 1.00 90.06 83 CYS A N 1
ATOM 665 C CA . CYS A 1 83 ? 1.775 -8.599 5.593 1.00 90.06 83 CYS A CA 1
ATOM 666 C C . CYS A 1 83 ? 0.829 -7.952 4.572 1.00 90.06 83 CYS A C 1
ATOM 668 O O . CYS A 1 83 ? 0.900 -8.243 3.376 1.00 90.06 83 CYS A O 1
ATOM 670 N N . ASN A 1 84 ? -0.112 -7.126 5.028 1.00 93.12 84 ASN A N 1
ATOM 671 C CA . ASN A 1 84 ? -0.994 -6.396 4.140 1.00 93.12 84 ASN A CA 1
ATOM 672 C C . ASN A 1 84 ? -0.328 -5.107 3.656 1.00 93.12 84 ASN A C 1
ATOM 674 O O . ASN A 1 84 ? 0.419 -4.456 4.380 1.00 93.12 84 ASN A O 1
ATOM 678 N N . TYR A 1 85 ? -0.666 -4.700 2.435 1.00 93.12 85 TYR A N 1
ATOM 679 C CA . TYR A 1 85 ? -0.296 -3.386 1.928 1.00 93.12 85 TYR A CA 1
ATOM 680 C C . TYR A 1 85 ? -1.124 -2.320 2.652 1.00 93.12 85 TYR A C 1
ATOM 682 O O . TYR A 1 85 ? -2.345 -2.256 2.458 1.00 93.12 85 TYR A O 1
ATOM 690 N N . VAL A 1 86 ? -0.459 -1.547 3.508 1.00 94.88 86 VAL A N 1
ATOM 691 C CA . VAL A 1 86 ? -1.021 -0.481 4.341 1.00 94.88 86 VAL A CA 1
ATOM 692 C C . VAL A 1 86 ? -0.077 0.701 4.247 1.00 94.88 86 VAL A C 1
ATOM 694 O O . VAL A 1 86 ? 1.025 0.641 4.776 1.00 94.88 86 VAL A O 1
ATOM 697 N N . GLU A 1 87 ? -0.514 1.758 3.577 1.00 95.19 87 GLU A N 1
ATOM 698 C CA . GLU A 1 87 ? 0.304 2.949 3.351 1.00 95.19 87 GLU A CA 1
ATOM 699 C C . GLU A 1 87 ? -0.525 4.213 3.531 1.00 95.19 87 GLU A C 1
ATOM 701 O O . GLU A 1 87 ? -1.727 4.234 3.228 1.00 95.19 87 GLU A O 1
ATOM 706 N N . GLN A 1 88 ? 0.112 5.283 4.005 1.00 96.69 88 GLN A N 1
ATOM 707 C CA . GLN A 1 88 ? -0.532 6.590 4.055 1.00 96.69 88 GLN A CA 1
ATOM 708 C C . GLN A 1 88 ? -0.858 7.056 2.631 1.00 96.69 88 GLN A C 1
ATOM 710 O O . GLN A 1 88 ? -0.068 6.941 1.700 1.00 96.69 88 GLN A O 1
ATOM 715 N N . TRP A 1 89 ? -2.045 7.616 2.415 1.00 96.44 89 TRP A N 1
ATOM 716 C CA . TRP A 1 89 ? -2.464 8.033 1.072 1.00 96.44 89 TRP A CA 1
ATOM 717 C C . TRP A 1 89 ? -1.556 9.120 0.466 1.00 96.44 89 TRP A C 1
ATOM 719 O O . TRP A 1 89 ? -1.429 9.236 -0.760 1.00 96.44 89 TRP A O 1
ATOM 729 N N . THR A 1 90 ? -0.946 9.925 1.333 1.00 95.56 90 THR A N 1
ATOM 730 C CA . THR A 1 90 ? 0.009 10.987 1.008 1.00 95.56 90 THR A CA 1
ATOM 731 C C . THR A 1 90 ? 1.362 10.438 0.555 1.00 95.56 90 THR A C 1
ATOM 733 O O . THR A 1 90 ? 1.922 11.010 -0.377 1.00 95.56 90 THR A O 1
ATOM 736 N N . SER A 1 91 ? 1.834 9.315 1.118 1.00 94.75 91 SER A N 1
ATOM 737 C CA . SER A 1 91 ? 3.124 8.697 0.762 1.00 94.75 91 SER A CA 1
ATOM 738 C C . SER A 1 91 ? 3.110 8.018 -0.611 1.00 94.75 91 SER A C 1
ATOM 740 O O . SER A 1 91 ? 4.149 7.875 -1.250 1.00 94.75 91 SER A O 1
ATOM 742 N N . LEU A 1 92 ? 1.930 7.636 -1.112 1.00 94.69 92 LEU A N 1
ATOM 743 C CA . LEU A 1 92 ? 1.802 6.978 -2.412 1.00 94.69 92 LEU A CA 1
ATOM 744 C C . LEU A 1 92 ? 2.223 7.886 -3.572 1.00 94.69 92 LEU A C 1
ATOM 746 O O . LEU A 1 92 ? 1.777 9.030 -3.692 1.00 94.69 92 LEU A O 1
ATOM 750 N N . THR A 1 93 ? 2.966 7.338 -4.532 1.00 93.62 93 THR A N 1
ATOM 751 C CA . THR A 1 93 ? 3.319 8.066 -5.754 1.00 93.62 93 THR A CA 1
ATOM 752 C C . THR A 1 93 ? 2.081 8.353 -6.610 1.00 93.62 93 THR A C 1
ATOM 754 O O . THR A 1 93 ? 1.047 7.671 -6.546 1.00 93.62 93 THR A O 1
ATOM 757 N N . TYR A 1 94 ? 2.175 9.346 -7.502 1.00 92.12 94 TYR A N 1
ATOM 758 C CA . TYR A 1 94 ? 1.120 9.609 -8.488 1.00 92.12 94 TYR A CA 1
ATOM 759 C C . TYR A 1 94 ? 0.762 8.350 -9.299 1.00 92.12 94 TYR A C 1
ATOM 761 O O . TYR A 1 94 ? -0.420 8.061 -9.524 1.00 92.12 94 TYR A O 1
ATOM 769 N N . LYS A 1 95 ? 1.777 7.568 -9.693 1.00 91.38 95 LYS A N 1
ATOM 770 C CA . LYS A 1 95 ? 1.598 6.319 -10.438 1.00 91.38 95 LYS A CA 1
ATOM 771 C C . LYS A 1 95 ? 0.867 5.265 -9.619 1.00 91.38 95 LYS A C 1
ATOM 773 O O . LYS A 1 95 ? -0.088 4.693 -10.142 1.00 91.38 95 LYS A O 1
ATOM 778 N N . GLN A 1 96 ? 1.215 5.082 -8.348 1.00 94.44 96 GLN A N 1
ATOM 779 C CA . GLN A 1 96 ? 0.515 4.161 -7.450 1.00 94.44 96 GLN A CA 1
ATOM 780 C C . GLN A 1 96 ? -0.951 4.563 -7.259 1.00 94.44 96 GLN A C 1
ATOM 782 O O . GLN A 1 96 ? -1.849 3.736 -7.436 1.00 94.44 96 GLN A O 1
ATOM 787 N N . ARG A 1 97 ? -1.233 5.851 -7.006 1.00 94.94 97 ARG A N 1
ATOM 788 C CA . ARG A 1 97 ? -2.613 6.362 -6.883 1.00 94.94 97 ARG A CA 1
ATOM 789 C C . ARG A 1 97 ? -3.434 6.125 -8.155 1.00 94.94 97 ARG A C 1
ATOM 791 O O . ARG A 1 97 ? -4.596 5.717 -8.075 1.00 94.94 97 ARG A O 1
ATOM 798 N N . LYS A 1 98 ? -2.848 6.349 -9.338 1.00 92.06 98 LYS A N 1
ATOM 799 C CA . LYS A 1 98 ? -3.477 6.038 -10.639 1.00 92.06 98 LYS A CA 1
ATOM 800 C C . LYS A 1 98 ? -3.644 4.524 -10.840 1.00 92.06 98 LYS A C 1
ATOM 802 O O . LYS A 1 98 ? -4.655 4.083 -11.395 1.00 92.06 98 LYS A O 1
ATOM 807 N N . GLY A 1 99 ? -2.690 3.747 -10.331 1.00 92.06 99 GLY A N 1
ATOM 808 C CA . GLY A 1 99 ? -2.700 2.293 -10.225 1.00 92.06 99 GLY A CA 1
ATOM 809 C C . GLY A 1 99 ? -3.958 1.777 -9.545 1.00 92.06 99 GLY A C 1
ATOM 810 O O . GLY A 1 99 ? -4.783 1.128 -10.190 1.00 92.06 99 GLY A O 1
ATOM 811 N N . PHE A 1 100 ? -4.153 2.139 -8.276 1.00 92.56 100 PHE A N 1
ATOM 812 C CA . PHE A 1 100 ? -5.300 1.692 -7.481 1.00 92.56 100 PHE A CA 1
ATOM 813 C C . PHE A 1 100 ? -6.645 2.145 -8.047 1.00 92.56 100 PHE A C 1
ATOM 815 O O . PHE A 1 100 ? -7.615 1.397 -7.992 1.00 92.56 100 PHE A O 1
ATOM 822 N N . ARG A 1 101 ? -6.711 3.343 -8.640 1.00 91.06 101 ARG A N 1
ATOM 823 C CA . ARG A 1 101 ? -7.953 3.869 -9.228 1.00 91.06 101 ARG A CA 1
ATOM 824 C C . ARG A 1 101 ? -8.438 3.086 -10.446 1.00 91.06 101 ARG A C 1
ATOM 826 O O . ARG A 1 101 ? -9.644 3.010 -10.645 1.00 91.06 101 ARG A O 1
ATOM 833 N N . ARG A 1 102 ? -7.531 2.588 -11.293 1.00 86.25 102 ARG A N 1
ATOM 834 C CA . ARG A 1 102 ? -7.919 1.949 -12.563 1.00 86.25 102 ARG A CA 1
ATOM 835 C C . ARG A 1 102 ? -6.887 0.963 -13.082 1.00 86.25 102 ARG A C 1
ATOM 837 O O . ARG A 1 102 ? -7.248 -0.127 -13.513 1.00 86.25 102 ARG A O 1
ATOM 844 N N . LEU A 1 103 ? -5.611 1.337 -13.087 1.00 87.38 103 LEU A N 1
ATOM 845 C CA . LEU A 1 103 ? -4.630 0.646 -13.921 1.00 87.38 103 LEU A CA 1
ATOM 846 C C . LEU A 1 103 ? -4.224 -0.739 -13.388 1.00 87.38 103 LEU A C 1
ATOM 848 O O . LEU A 1 103 ? -3.957 -1.622 -14.197 1.00 87.38 103 LEU A O 1
ATOM 852 N N . TYR A 1 104 ? -4.226 -0.983 -12.070 1.00 90.56 104 TYR A N 1
ATOM 853 C CA . TYR A 1 104 ? -3.869 -2.306 -11.525 1.00 90.56 104 TYR A CA 1
ATOM 854 C C . TYR A 1 104 ? -4.868 -3.400 -11.926 1.00 90.56 104 TYR A C 1
ATOM 856 O O . TYR A 1 104 ? -4.502 -4.572 -11.995 1.00 90.56 104 TYR A O 1
ATOM 864 N N . SER A 1 105 ? -6.109 -3.034 -12.270 1.00 87.62 105 SER A N 1
ATOM 865 C CA . SER A 1 105 ? -7.090 -3.992 -12.797 1.00 87.62 105 SER A CA 1
ATOM 866 C C . SER A 1 105 ? -6.657 -4.596 -14.141 1.00 87.62 105 SER A C 1
ATOM 868 O O . SER A 1 105 ? -6.852 -5.789 -14.366 1.00 87.62 105 SER A O 1
ATOM 870 N N . LEU A 1 106 ? -5.978 -3.813 -14.991 1.00 87.38 106 LEU A N 1
ATOM 871 C CA . LEU A 1 106 ? -5.474 -4.252 -16.299 1.00 87.38 106 LEU A CA 1
ATOM 872 C C . LEU A 1 106 ? -4.353 -5.290 -16.160 1.00 87.38 106 LEU A C 1
ATOM 874 O O . LEU A 1 106 ? -4.227 -6.193 -16.982 1.00 87.38 106 LEU A O 1
ATOM 878 N N . GLY A 1 107 ? -3.557 -5.172 -15.097 1.00 87.69 107 GLY A N 1
ATOM 879 C CA . GLY A 1 107 ? -2.455 -6.078 -14.786 1.00 87.69 107 GLY A CA 1
ATOM 880 C C . GLY A 1 107 ? -2.877 -7.368 -14.085 1.00 87.69 107 GLY A C 1
ATOM 881 O O . GLY A 1 107 ? -2.035 -8.228 -13.882 1.00 87.69 107 GLY A O 1
ATOM 882 N N . CYS A 1 108 ? -4.157 -7.558 -13.734 1.00 86.19 108 CYS A N 1
ATOM 883 C CA . CYS A 1 108 ? -4.594 -8.715 -12.934 1.00 86.19 108 CYS A CA 1
ATOM 884 C C . CYS A 1 108 ? -4.387 -10.080 -13.617 1.00 86.19 108 CYS A C 1
ATOM 886 O O . CYS A 1 108 ? -4.424 -11.108 -12.944 1.00 86.19 108 CYS A O 1
ATOM 888 N N . ARG A 1 109 ? -4.198 -10.102 -14.944 1.00 85.12 109 ARG A N 1
ATOM 889 C CA . ARG A 1 109 ? -3.844 -11.312 -15.707 1.00 85.12 109 ARG A CA 1
ATOM 890 C C . ARG A 1 109 ? -2.348 -11.630 -15.663 1.00 85.12 109 ARG A C 1
ATOM 892 O O . ARG A 1 109 ? -1.966 -12.764 -15.928 1.00 85.12 109 ARG A O 1
ATOM 899 N N . CYS A 1 110 ? -1.529 -10.644 -15.320 1.00 87.12 110 CYS A N 1
ATOM 900 C CA . CYS A 1 110 ? -0.097 -10.787 -15.166 1.00 87.12 110 CYS A CA 1
ATOM 901 C C . CYS A 1 110 ? 0.266 -11.118 -13.719 1.00 87.12 110 CYS A C 1
ATOM 903 O O . CYS A 1 110 ? -0.413 -10.716 -12.773 1.00 87.12 110 CYS A O 1
ATOM 905 N N . LYS A 1 111 ? 1.367 -11.841 -13.542 1.00 87.25 111 LYS A N 1
ATOM 906 C CA . LYS A 1 111 ? 1.893 -12.225 -12.233 1.00 87.25 111 LYS A CA 1
ATOM 907 C C . LYS A 1 111 ? 3.237 -11.551 -12.007 1.00 87.25 111 LYS A C 1
ATOM 909 O O . LYS A 1 111 ? 4.162 -11.724 -12.792 1.00 87.25 111 LYS A O 1
ATOM 914 N N . VAL A 1 112 ? 3.357 -10.814 -10.913 1.00 88.12 112 VAL A N 1
ATOM 915 C CA . VAL A 1 112 ? 4.648 -10.277 -10.480 1.00 88.12 112 VAL A CA 1
ATOM 916 C C . VAL A 1 112 ? 5.390 -11.375 -9.720 1.00 88.12 112 VAL A C 1
ATOM 918 O O . VAL A 1 112 ? 4.815 -12.008 -8.834 1.00 88.12 112 VAL A O 1
ATOM 921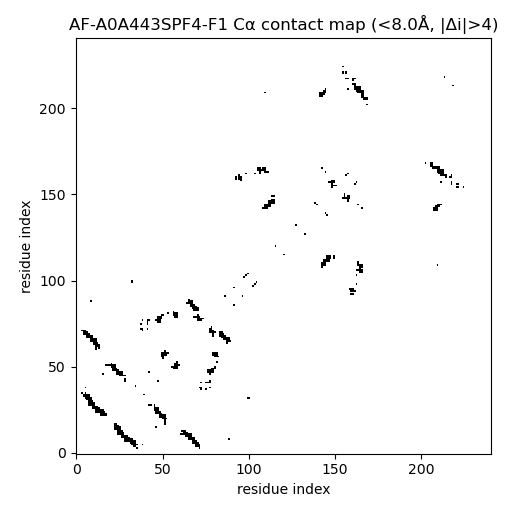 N N . ARG A 1 113 ? 6.640 -11.640 -10.098 1.00 84.94 113 ARG A N 1
ATOM 922 C CA . ARG A 1 113 ? 7.539 -12.568 -9.406 1.00 84.94 113 ARG A CA 1
ATOM 923 C C . ARG A 1 113 ? 8.590 -11.773 -8.668 1.00 84.94 113 ARG A C 1
ATOM 925 O O . ARG A 1 113 ? 9.184 -10.866 -9.240 1.00 84.94 113 ARG A O 1
ATOM 932 N N . GLU A 1 114 ? 8.809 -12.140 -7.418 1.00 80.62 114 GLU A N 1
ATOM 933 C CA . GLU A 1 114 ? 9.944 -11.641 -6.654 1.00 80.62 114 GLU A CA 1
ATOM 934 C C . GLU A 1 114 ? 11.250 -12.025 -7.364 1.00 80.62 114 GLU A C 1
ATOM 936 O O . GLU A 1 114 ? 11.265 -13.013 -8.120 1.00 80.62 114 GLU A O 1
ATOM 941 N N . PRO A 1 115 ? 12.331 -11.250 -7.171 1.00 71.88 115 PRO A N 1
ATOM 942 C CA . PRO A 1 115 ? 13.629 -11.712 -7.610 1.00 71.88 115 PRO A CA 1
ATOM 943 C C . PRO A 1 115 ? 13.917 -13.045 -6.913 1.00 71.88 115 PRO A C 1
ATOM 945 O O . PRO A 1 115 ? 13.566 -13.223 -5.743 1.00 71.88 115 PRO A O 1
ATOM 948 N N . PRO A 1 116 ? 14.523 -14.004 -7.613 1.00 63.84 116 PRO A N 1
ATOM 949 C CA . PRO A 1 116 ? 15.031 -15.192 -6.954 1.00 63.84 116 PRO A CA 1
ATOM 950 C C . PRO A 1 116 ? 16.136 -14.810 -5.945 1.00 63.84 116 PRO A C 1
ATOM 952 O O . PRO A 1 116 ? 16.690 -13.711 -6.010 1.00 63.84 116 PRO A O 1
ATOM 955 N N . SER A 1 117 ? 16.426 -15.682 -4.976 1.00 60.75 117 SER A N 1
ATOM 956 C CA . SER A 1 117 ? 17.410 -15.415 -3.914 1.00 60.75 117 SER A CA 1
ATOM 957 C C . SER A 1 117 ? 18.795 -15.062 -4.475 1.00 60.75 117 SER A C 1
ATOM 959 O O . SER A 1 117 ? 19.149 -15.464 -5.582 1.00 60.75 117 SER A O 1
ATOM 961 N N . GLN A 1 118 ? 19.626 -14.363 -3.693 1.00 56.97 118 GLN A N 1
ATOM 962 C CA . GLN A 1 118 ? 21.016 -14.054 -4.067 1.00 56.97 118 GLN A CA 1
ATOM 963 C C . GLN A 1 118 ? 21.798 -15.318 -4.488 1.00 56.97 118 GLN A C 1
ATOM 965 O O . GLN A 1 118 ? 22.547 -15.285 -5.462 1.00 56.97 118 GLN A O 1
ATOM 970 N N . SER A 1 119 ? 21.539 -16.454 -3.825 1.00 54.53 119 SER A N 1
ATOM 971 C CA . SER A 1 119 ? 22.094 -17.775 -4.161 1.00 54.53 119 SER A CA 1
ATOM 972 C C . SER A 1 119 ? 21.682 -18.305 -5.543 1.00 54.53 119 SER A C 1
ATOM 974 O O . SER A 1 119 ? 22.418 -19.065 -6.164 1.00 54.53 119 SER A O 1
ATOM 976 N N . TYR A 1 120 ? 20.524 -17.897 -6.062 1.00 57.72 120 TYR A N 1
ATOM 977 C CA . TYR A 1 120 ? 20.093 -18.229 -7.419 1.00 57.72 120 TYR A CA 1
ATOM 978 C C . TYR A 1 120 ? 20.779 -17.343 -8.469 1.00 57.72 120 TYR A C 1
ATOM 980 O O . TYR A 1 120 ? 21.075 -17.804 -9.572 1.00 57.72 120 TYR A O 1
ATOM 988 N N . TYR A 1 121 ? 21.050 -16.075 -8.143 1.00 55.00 121 TYR A N 1
ATOM 989 C CA . TYR A 1 121 ? 21.797 -15.180 -9.029 1.00 55.00 121 TYR A CA 1
ATOM 990 C C . TYR A 1 121 ? 23.271 -15.598 -9.148 1.00 55.00 121 TYR A C 1
ATOM 992 O O . TYR A 1 121 ? 23.783 -15.648 -10.267 1.00 55.00 121 TYR A O 1
ATOM 1000 N N . SER A 1 122 ? 23.935 -15.979 -8.048 1.00 51.19 122 SER A N 1
ATOM 1001 C CA . SER A 1 122 ? 25.326 -16.465 -8.083 1.00 51.19 122 SER A CA 1
ATOM 1002 C C . SER A 1 122 ? 25.485 -17.748 -8.911 1.00 51.19 122 SER A C 1
ATOM 1004 O O . SER A 1 122 ? 26.396 -17.831 -9.733 1.00 51.19 122 SER A O 1
ATOM 1006 N N . TYR A 1 123 ? 24.545 -18.697 -8.810 1.00 50.31 123 TYR A N 1
ATOM 1007 C CA . TYR A 1 123 ? 24.552 -19.927 -9.619 1.00 50.31 123 TYR A CA 1
ATOM 1008 C C . TYR A 1 123 ? 24.432 -19.664 -11.136 1.00 50.31 123 TYR A C 1
ATOM 1010 O O . TYR A 1 123 ? 24.947 -20.424 -11.953 1.00 50.31 123 TYR A O 1
ATOM 1018 N N . ARG A 1 124 ? 23.776 -18.568 -11.546 1.00 47.81 124 ARG A N 1
ATOM 1019 C CA . ARG A 1 124 ? 23.617 -18.187 -12.964 1.00 47.81 124 ARG A CA 1
ATOM 1020 C C . ARG A 1 124 ? 24.775 -17.354 -13.511 1.00 47.81 124 ARG A C 1
ATOM 1022 O O . ARG A 1 124 ? 25.050 -17.467 -14.704 1.00 47.81 124 ARG A O 1
ATOM 1029 N N . HIS A 1 125 ? 25.454 -16.562 -12.679 1.00 50.38 125 HIS A N 1
ATOM 1030 C CA . HIS A 1 125 ? 26.643 -15.809 -13.100 1.00 50.38 125 HIS A CA 1
ATOM 1031 C C . HIS A 1 125 ? 27.851 -16.718 -13.381 1.00 50.38 125 HIS A C 1
ATOM 1033 O O . HIS A 1 125 ? 28.640 -16.400 -14.261 1.00 50.38 125 HIS A O 1
ATOM 1039 N N . MET A 1 126 ? 27.938 -17.899 -12.755 1.00 41.38 126 MET A N 1
ATOM 1040 C CA . MET A 1 126 ? 28.954 -18.911 -13.098 1.00 41.38 126 MET A CA 1
ATOM 1041 C C . MET A 1 126 ? 28.776 -19.561 -14.486 1.00 41.38 126 MET A C 1
ATOM 1043 O O . MET A 1 126 ? 29.690 -20.227 -14.955 1.00 41.38 126 MET A O 1
ATOM 1047 N N . GLN A 1 127 ? 27.634 -19.388 -15.169 1.00 44.72 127 GLN A N 1
ATOM 1048 C CA . GLN A 1 127 ? 27.385 -19.991 -16.492 1.00 44.72 127 GLN A CA 1
ATOM 1049 C C . GLN A 1 127 ? 27.556 -19.012 -17.670 1.00 44.72 127 GLN A C 1
ATOM 1051 O O . GLN A 1 127 ? 27.303 -19.391 -18.814 1.00 44.72 127 GLN A O 1
ATOM 1056 N N . SER A 1 128 ? 27.955 -17.753 -17.441 1.00 44.62 128 SER A N 1
ATOM 1057 C CA . SER A 1 128 ? 27.981 -16.720 -18.492 1.00 44.62 128 SER A CA 1
ATOM 1058 C C . SER A 1 128 ? 29.305 -16.586 -19.256 1.00 44.62 128 SER A C 1
ATOM 1060 O O . SER A 1 128 ? 29.635 -15.483 -19.676 1.00 44.62 128 SER A O 1
ATOM 1062 N N . ASN A 1 129 ? 30.019 -17.686 -19.514 1.00 48.66 129 ASN A N 1
ATOM 1063 C CA . ASN A 1 129 ? 31.088 -17.700 -20.528 1.00 48.66 129 ASN A CA 1
ATOM 1064 C C . ASN A 1 129 ? 30.562 -17.999 -21.945 1.00 48.66 129 ASN A C 1
ATOM 1066 O O . ASN A 1 129 ? 31.342 -18.191 -22.867 1.00 48.66 129 ASN A O 1
ATOM 1070 N N . ASN A 1 130 ? 29.239 -18.035 -22.141 1.00 49.38 130 ASN A N 1
ATOM 1071 C CA . ASN A 1 130 ? 28.626 -18.135 -23.463 1.00 49.38 130 ASN A CA 1
ATOM 1072 C C . ASN A 1 130 ? 27.785 -16.882 -23.745 1.00 49.38 130 ASN A C 1
ATOM 1074 O O . ASN A 1 130 ? 26.630 -16.772 -23.326 1.00 49.38 130 ASN A O 1
ATOM 1078 N N . GLU A 1 131 ? 28.378 -15.944 -24.485 1.00 44.91 131 GLU A N 1
ATOM 1079 C CA . GLU A 1 131 ? 27.843 -14.621 -24.853 1.00 44.91 131 GLU A CA 1
ATOM 1080 C C . GLU A 1 131 ? 26.556 -14.640 -25.703 1.00 44.91 131 GLU A C 1
ATOM 1082 O O . GLU A 1 131 ? 26.013 -13.596 -26.054 1.00 44.91 131 GLU A O 1
ATOM 1087 N N . THR A 1 132 ? 25.984 -15.803 -26.011 1.00 42.22 132 THR A N 1
ATOM 1088 C CA . THR A 1 132 ? 24.771 -15.904 -26.842 1.00 42.22 132 THR A CA 1
ATOM 1089 C C . THR A 1 132 ? 23.485 -16.169 -26.057 1.00 42.22 132 THR A C 1
ATOM 1091 O O . THR A 1 132 ? 22.383 -16.053 -26.606 1.00 42.22 132 THR A O 1
ATOM 1094 N N . ALA A 1 133 ? 23.563 -16.417 -24.748 1.00 40.50 133 ALA A N 1
ATOM 1095 C CA . ALA A 1 133 ? 22.383 -16.556 -23.901 1.00 40.50 133 ALA A CA 1
ATOM 1096 C C . ALA A 1 133 ? 22.002 -15.208 -23.276 1.00 40.50 133 ALA A C 1
ATOM 1098 O O . ALA A 1 133 ? 22.191 -14.985 -22.084 1.00 40.50 133 ALA A O 1
ATOM 1099 N N . SER A 1 134 ? 21.430 -14.313 -24.091 1.00 39.91 134 SER A N 1
ATOM 1100 C CA . SER A 1 134 ? 20.810 -13.045 -23.666 1.00 39.91 134 SER A CA 1
ATOM 1101 C C . SER A 1 134 ? 20.259 -13.118 -22.237 1.00 39.91 134 SER A C 1
ATOM 1103 O O . SER A 1 134 ? 19.357 -13.921 -21.961 1.00 39.91 134 SER A O 1
ATOM 1105 N N . GLN A 1 135 ? 20.798 -12.268 -21.360 1.00 47.03 135 GLN A N 1
ATOM 1106 C CA . GLN A 1 135 ? 20.567 -12.192 -19.910 1.00 47.03 135 GLN A CA 1
ATOM 1107 C C . GLN A 1 135 ? 19.089 -12.213 -19.461 1.00 47.03 135 GLN A C 1
ATOM 1109 O O . GLN A 1 135 ? 18.814 -12.429 -18.286 1.00 47.03 135 GLN A O 1
ATOM 1114 N N . HIS A 1 136 ? 18.121 -12.103 -20.376 1.00 47.22 136 HIS A N 1
ATOM 1115 C CA . HIS A 1 136 ? 16.686 -12.088 -20.087 1.00 47.22 136 HIS A CA 1
ATOM 1116 C C . HIS A 1 136 ? 15.862 -13.273 -20.637 1.00 47.22 136 HIS A C 1
ATOM 1118 O O . HIS A 1 136 ? 14.688 -13.394 -20.283 1.00 47.22 136 HIS A O 1
ATOM 1124 N N . ARG A 1 137 ? 16.405 -14.177 -21.474 1.00 41.38 137 ARG A N 1
ATOM 1125 C CA . ARG A 1 137 ? 15.563 -15.179 -22.180 1.00 41.38 137 ARG A CA 1
ATOM 1126 C C . ARG A 1 137 ? 15.088 -16.372 -21.339 1.00 41.38 137 ARG A C 1
ATOM 1128 O O . ARG A 1 137 ? 14.043 -16.927 -21.651 1.00 41.38 137 ARG A O 1
ATOM 1135 N N . LEU A 1 138 ? 15.775 -16.733 -20.253 1.00 46.88 138 LEU A N 1
ATOM 1136 C CA . LEU A 1 138 ? 15.336 -17.826 -19.359 1.00 46.88 138 LEU A CA 1
ATOM 1137 C C . LEU A 1 138 ? 14.328 -17.372 -18.281 1.00 46.88 138 LEU A C 1
ATOM 1139 O O . LEU A 1 138 ? 13.761 -18.206 -17.581 1.00 46.88 138 LEU A O 1
ATOM 1143 N N . ALA A 1 139 ? 14.083 -16.063 -18.150 1.00 48.03 139 ALA A N 1
ATOM 1144 C CA . ALA A 1 139 ? 13.243 -15.486 -17.098 1.00 48.03 139 ALA A CA 1
ATOM 1145 C C . ALA A 1 139 ? 11.789 -15.216 -17.553 1.00 48.03 139 ALA A C 1
ATOM 1147 O O . ALA A 1 139 ? 10.846 -15.340 -16.779 1.00 48.03 139 ALA A O 1
ATOM 1148 N N . ALA A 1 140 ? 11.547 -14.914 -18.828 1.00 53.44 140 ALA A N 1
ATOM 1149 C CA . ALA A 1 140 ? 10.225 -14.492 -19.292 1.00 53.44 140 ALA A CA 1
ATOM 1150 C C . ALA A 1 140 ? 9.286 -15.676 -19.604 1.00 53.44 140 ALA A C 1
ATOM 1152 O O . ALA A 1 140 ? 8.956 -15.934 -20.761 1.00 53.44 140 ALA A O 1
ATOM 1153 N N . ARG A 1 141 ? 8.796 -16.395 -18.581 1.00 58.12 141 ARG A N 1
ATOM 1154 C CA . ARG A 1 141 ? 7.575 -17.199 -18.785 1.00 58.12 141 ARG A CA 1
ATOM 1155 C C . ARG A 1 141 ? 6.449 -16.241 -19.210 1.00 58.12 141 ARG A C 1
ATOM 1157 O O . ARG A 1 141 ? 6.265 -15.218 -18.541 1.00 58.12 141 ARG A O 1
ATOM 1164 N N . PRO A 1 142 ? 5.670 -16.554 -20.262 1.00 66.50 142 PRO A N 1
ATOM 1165 C CA . PRO A 1 142 ? 4.546 -15.714 -20.657 1.00 66.50 142 PRO A CA 1
ATOM 1166 C C . PRO A 1 142 ? 3.601 -15.534 -19.462 1.00 66.50 142 PRO A C 1
ATOM 1168 O O . PRO A 1 142 ? 3.315 -16.478 -18.721 1.00 66.50 142 PRO A O 1
ATOM 1171 N N . GLY A 1 143 ? 3.181 -14.293 -19.229 1.00 76.81 143 GLY A N 1
ATOM 1172 C CA . GLY A 1 143 ? 2.301 -13.917 -18.128 1.00 76.81 143 GLY A CA 1
ATOM 1173 C C . GLY A 1 143 ? 3.001 -13.405 -16.866 1.00 76.81 143 GLY A C 1
ATOM 1174 O O . GLY A 1 143 ? 2.303 -13.043 -15.918 1.00 76.81 143 GLY A O 1
ATOM 1175 N N . TYR A 1 144 ? 4.338 -13.353 -16.818 1.00 82.69 144 TYR A N 1
ATOM 1176 C CA . TYR A 1 144 ? 5.089 -12.945 -15.624 1.00 82.69 144 TYR A CA 1
ATOM 1177 C C . TYR A 1 144 ? 5.932 -11.675 -15.834 1.00 82.69 144 TYR A C 1
ATOM 1179 O O . TYR A 1 144 ? 6.515 -11.490 -16.895 1.00 82.69 144 TYR A O 1
ATOM 1187 N N . CYS A 1 145 ? 6.030 -10.825 -14.803 1.00 86.25 145 CYS A N 1
ATOM 1188 C CA . CYS A 1 145 ? 7.015 -9.737 -14.716 1.00 86.25 145 CYS A CA 1
ATOM 1189 C C . CYS A 1 145 ? 7.926 -9.947 -13.500 1.00 86.25 145 CYS A C 1
ATOM 1191 O O . CYS A 1 145 ? 7.426 -10.174 -12.397 1.00 86.25 145 CYS A O 1
ATOM 1193 N N . HIS A 1 146 ? 9.242 -9.829 -13.676 1.00 84.81 146 HIS A N 1
ATOM 1194 C CA . HIS A 1 146 ? 10.217 -9.955 -12.587 1.00 84.81 146 HIS A CA 1
ATOM 1195 C C . HIS A 1 146 ? 10.430 -8.637 -11.846 1.00 84.81 146 HIS A C 1
ATOM 1197 O O . HIS A 1 146 ? 10.728 -7.624 -12.470 1.00 84.81 146 HIS A O 1
ATOM 1203 N N . TRP A 1 147 ? 10.289 -8.648 -10.523 1.00 86.31 147 TRP A N 1
ATOM 1204 C CA . TRP A 1 147 ? 10.406 -7.475 -9.656 1.00 86.31 147 TRP A CA 1
ATOM 1205 C C . TRP A 1 147 ? 11.841 -7.260 -9.160 1.00 86.31 147 TRP A C 1
ATOM 1207 O O . TRP A 1 147 ? 12.110 -7.290 -7.967 1.00 86.31 147 TRP A O 1
ATOM 1217 N N . GLU A 1 148 ? 12.755 -7.034 -10.092 1.00 83.88 148 GLU A N 1
ATOM 1218 C CA . GLU A 1 148 ? 14.185 -6.771 -9.889 1.00 83.88 148 GLU A CA 1
ATOM 1219 C C . GLU A 1 148 ? 14.517 -5.701 -8.830 1.00 83.88 148 GLU A C 1
ATOM 1221 O O . GLU A 1 148 ? 15.557 -5.796 -8.182 1.00 83.88 148 GLU A O 1
ATOM 1226 N N . THR A 1 149 ? 13.665 -4.691 -8.623 1.00 86.12 149 THR A N 1
ATOM 1227 C CA . THR A 1 149 ? 13.945 -3.582 -7.688 1.00 86.12 149 THR A CA 1
ATOM 1228 C C . THR A 1 149 ? 13.327 -3.742 -6.293 1.00 86.12 149 THR A C 1
ATOM 1230 O O . THR A 1 149 ? 13.420 -2.822 -5.486 1.00 86.12 149 THR A O 1
ATOM 1233 N N . ARG A 1 150 ? 12.737 -4.904 -5.971 1.00 83.94 150 ARG A N 1
ATOM 1234 C CA . ARG A 1 150 ? 11.943 -5.149 -4.746 1.00 83.94 150 ARG A CA 1
ATOM 1235 C C . ARG A 1 150 ? 12.613 -4.756 -3.428 1.00 83.94 150 ARG A C 1
ATOM 1237 O O . ARG A 1 150 ? 11.935 -4.297 -2.516 1.00 83.94 150 ARG A O 1
ATOM 1244 N N . TRP A 1 151 ? 13.919 -4.971 -3.308 1.00 83.19 151 TRP A N 1
ATOM 1245 C CA . TRP A 1 151 ? 14.664 -4.731 -2.063 1.00 83.19 151 TRP A CA 1
ATOM 1246 C C . TRP A 1 151 ? 15.404 -3.395 -2.048 1.00 83.19 151 TRP A C 1
ATOM 1248 O O . TRP A 1 151 ? 16.185 -3.123 -1.144 1.00 83.19 151 TRP A O 1
ATOM 1258 N N . ALA A 1 152 ? 15.164 -2.546 -3.047 1.00 82.25 152 ALA A N 1
ATOM 1259 C CA . ALA A 1 152 ? 15.868 -1.281 -3.197 1.00 82.25 152 ALA A CA 1
ATOM 1260 C C . ALA A 1 152 ? 15.194 -0.116 -2.440 1.00 82.25 152 ALA A C 1
ATOM 1262 O O . ALA A 1 152 ? 15.623 1.028 -2.582 1.00 82.25 152 ALA A O 1
ATOM 1263 N N . ASN A 1 153 ? 14.163 -0.385 -1.625 1.00 85.38 153 ASN A N 1
ATOM 1264 C CA . ASN A 1 153 ? 13.432 0.596 -0.810 1.00 85.38 153 ASN A CA 1
ATOM 1265 C C . ASN A 1 153 ? 13.034 1.851 -1.613 1.00 85.38 153 ASN A C 1
ATOM 1267 O O . ASN A 1 153 ? 12.193 1.773 -2.507 1.00 85.38 153 ASN A O 1
ATOM 1271 N N . LYS A 1 154 ? 13.659 3.007 -1.334 1.00 85.88 154 LYS A N 1
ATOM 1272 C CA . LYS A 1 154 ? 13.421 4.276 -2.050 1.00 85.88 154 LYS A CA 1
ATOM 1273 C C . LYS A 1 154 ? 13.757 4.216 -3.547 1.00 85.88 154 LYS A C 1
ATOM 1275 O O . LYS A 1 154 ? 13.238 5.016 -4.313 1.00 85.88 154 LYS A O 1
ATOM 1280 N N . TYR A 1 155 ? 14.578 3.252 -3.959 1.00 86.56 155 TYR A N 1
ATOM 1281 C CA . TYR A 1 155 ? 14.937 2.974 -5.349 1.00 86.56 155 TYR A CA 1
ATOM 1282 C C . TYR A 1 155 ? 14.165 1.776 -5.928 1.00 86.56 155 TYR A C 1
ATOM 1284 O O . TYR A 1 155 ? 14.584 1.190 -6.928 1.00 86.56 155 TYR A O 1
ATOM 1292 N N . ASP A 1 156 ? 13.036 1.381 -5.322 1.00 91.25 156 ASP A N 1
ATOM 1293 C CA . ASP A 1 156 ? 12.137 0.376 -5.895 1.00 91.25 156 ASP A CA 1
ATOM 1294 C C . ASP A 1 156 ? 11.327 0.955 -7.070 1.00 91.25 156 ASP A C 1
ATOM 1296 O O . ASP A 1 156 ? 10.111 1.166 -7.013 1.00 91.25 156 ASP A O 1
ATOM 1300 N N . CYS A 1 157 ? 12.025 1.232 -8.170 1.00 93.38 157 CYS A N 1
ATOM 1301 C CA . CYS A 1 157 ? 11.470 1.900 -9.341 1.00 93.38 157 CYS A CA 1
ATOM 1302 C C . CYS A 1 157 ? 10.264 1.158 -9.926 1.00 93.38 157 CYS A C 1
ATOM 1304 O O . CYS A 1 157 ? 9.310 1.787 -10.399 1.00 93.38 157 CYS A O 1
ATOM 1306 N N . GLN A 1 158 ? 10.266 -0.177 -9.881 1.00 92.44 158 GLN A N 1
ATOM 1307 C CA . GLN A 1 158 ? 9.163 -0.982 -10.394 1.00 92.44 158 GLN A CA 1
ATOM 1308 C C . GLN A 1 158 ? 7.898 -0.821 -9.547 1.00 92.44 158 GLN A C 1
ATOM 1310 O O . GLN A 1 158 ? 6.823 -0.625 -10.118 1.00 92.44 158 GLN A O 1
ATOM 1315 N N . ALA A 1 159 ? 8.007 -0.818 -8.217 1.00 92.12 159 ALA A N 1
ATOM 1316 C CA . ALA A 1 159 ? 6.860 -0.621 -7.329 1.00 92.12 159 ALA A CA 1
ATOM 1317 C C . ALA A 1 159 ? 6.361 0.829 -7.274 1.00 92.12 159 ALA A C 1
ATOM 1319 O O . ALA A 1 159 ? 5.164 1.079 -7.081 1.00 92.12 159 ALA A O 1
ATOM 1320 N N . LEU A 1 160 ? 7.274 1.789 -7.420 1.00 93.50 160 LEU A N 1
ATOM 1321 C CA . LEU A 1 160 ? 6.982 3.215 -7.290 1.00 93.50 160 LEU A CA 1
ATOM 1322 C C . LEU A 1 160 ? 6.460 3.827 -8.596 1.00 93.50 160 LEU A C 1
ATOM 1324 O O . LEU A 1 160 ? 5.534 4.646 -8.568 1.00 93.50 160 LEU A O 1
ATOM 1328 N N . HIS A 1 161 ? 7.013 3.427 -9.745 1.00 94.06 161 HIS A N 1
ATOM 1329 C CA . HIS A 1 161 ? 6.811 4.128 -11.021 1.00 94.06 161 HIS A CA 1
ATOM 1330 C C . HIS A 1 161 ? 6.370 3.231 -12.185 1.00 94.06 161 HIS A C 1
ATOM 1332 O O . HIS A 1 161 ? 6.000 3.750 -13.247 1.00 94.06 161 HIS A O 1
ATOM 1338 N N . SER A 1 162 ? 6.353 1.909 -12.003 1.00 92.69 162 SER A N 1
ATOM 1339 C CA . SER A 1 162 ? 5.962 0.954 -13.039 1.00 92.69 162 SER A CA 1
ATOM 1340 C C . SER A 1 162 ? 4.721 0.139 -12.676 1.00 92.69 162 SER A C 1
ATOM 1342 O O . SER A 1 162 ? 4.140 0.248 -11.601 1.00 92.69 162 SER A O 1
ATOM 1344 N N . MET A 1 163 ? 4.248 -0.630 -13.654 1.00 92.00 163 MET A N 1
ATOM 1345 C CA . MET A 1 163 ? 3.094 -1.511 -13.560 1.00 92.00 163 MET A CA 1
ATOM 1346 C C . MET A 1 163 ? 3.317 -2.724 -14.457 1.00 92.00 163 MET A C 1
ATOM 1348 O O . MET A 1 163 ? 3.658 -2.566 -15.627 1.00 92.00 163 MET A O 1
ATOM 1352 N N . CYS A 1 164 ? 3.087 -3.928 -13.942 1.00 90.38 164 CYS A N 1
ATOM 1353 C CA . CYS A 1 164 ? 3.097 -5.138 -14.757 1.00 90.38 164 CYS A CA 1
ATOM 1354 C C . CYS A 1 164 ? 1.753 -5.269 -15.486 1.00 90.38 164 CYS A C 1
ATOM 1356 O O . CYS A 1 164 ? 0.706 -5.412 -14.852 1.00 90.38 164 CYS A O 1
ATOM 1358 N N . THR A 1 165 ? 1.769 -5.178 -16.814 1.00 89.31 165 THR A N 1
ATOM 1359 C CA . THR A 1 165 ? 0.556 -5.213 -17.648 1.00 89.31 165 THR A CA 1
ATOM 1360 C C . THR A 1 165 ? 0.772 -6.080 -18.881 1.00 89.31 165 THR A C 1
ATOM 1362 O O . THR A 1 165 ? 1.922 -6.236 -19.307 1.00 89.31 165 THR A O 1
ATOM 1365 N N . PRO A 1 166 ? -0.299 -6.664 -19.452 1.00 87.12 166 PRO A N 1
ATOM 1366 C CA . PRO A 1 166 ? -0.168 -7.439 -20.674 1.00 87.12 166 PRO A CA 1
ATOM 1367 C C . PRO A 1 166 ? 0.343 -6.539 -21.798 1.00 87.12 166 PRO A C 1
ATOM 1369 O O . PRO A 1 166 ? -0.021 -5.360 -21.881 1.00 87.12 166 PRO A O 1
ATOM 1372 N N . VAL A 1 167 ? 1.185 -7.092 -22.665 1.00 82.81 167 VAL A N 1
ATOM 1373 C CA . VAL A 1 167 ? 1.632 -6.406 -23.871 1.00 82.81 167 VAL A CA 1
ATOM 1374 C C . VAL A 1 167 ? 0.413 -6.255 -24.768 1.00 82.81 167 VAL A C 1
ATOM 1376 O O . VAL A 1 167 ? -0.090 -7.210 -25.356 1.00 82.81 167 VAL A O 1
ATOM 1379 N N . THR A 1 168 ? -0.103 -5.035 -24.864 1.00 69.06 168 THR A N 1
ATOM 1380 C CA . THR A 1 168 ? -1.080 -4.729 -25.896 1.00 69.06 168 THR A CA 1
ATOM 1381 C C . THR A 1 168 ? -0.348 -4.777 -27.234 1.00 69.06 168 THR A C 1
ATOM 1383 O O . THR A 1 168 ? 0.682 -4.108 -27.383 1.00 69.06 168 THR A O 1
ATOM 1386 N N . PRO A 1 169 ? -0.812 -5.577 -28.212 1.00 57.66 169 PRO A N 1
ATOM 1387 C CA . PRO A 1 169 ? -0.273 -5.473 -29.551 1.00 57.66 169 PRO A CA 1
ATOM 1388 C C . PRO A 1 169 ? -0.504 -4.033 -29.998 1.00 57.66 169 PRO A C 1
ATOM 1390 O O . PRO A 1 169 ? -1.634 -3.539 -29.985 1.00 57.66 169 PRO A O 1
ATOM 1393 N N . VAL A 1 170 ? 0.582 -3.347 -30.343 1.00 50.28 170 VAL A N 1
ATOM 1394 C CA . VAL A 1 170 ? 0.516 -2.054 -31.011 1.00 50.28 170 VAL A CA 1
ATOM 1395 C C . VAL A 1 170 ? -0.095 -2.339 -32.379 1.00 50.28 170 VAL A C 1
ATOM 1397 O O . VAL A 1 170 ? 0.610 -2.607 -33.347 1.00 50.28 170 VAL A O 1
ATOM 1400 N N . PHE A 1 171 ? -1.426 -2.341 -32.469 1.00 47.22 171 PHE A N 1
ATOM 1401 C CA . PHE A 1 171 ? -2.064 -1.990 -33.723 1.00 47.22 171 PHE A CA 1
ATOM 1402 C C . PHE A 1 171 ? -1.687 -0.538 -33.920 1.00 47.22 171 PHE A C 1
ATOM 1404 O O . PHE A 1 171 ? -2.243 0.351 -33.282 1.00 47.22 171 PHE A O 1
ATOM 1411 N N . SER A 1 172 ? -0.627 -0.340 -34.696 1.00 36.56 172 SER A N 1
ATOM 1412 C CA . SER A 1 172 ? -0.162 0.954 -35.143 1.00 36.56 172 SER A CA 1
ATOM 1413 C C . SER A 1 172 ? -1.377 1.809 -35.474 1.00 36.56 172 SER A C 1
ATOM 1415 O O . SER A 1 172 ? -2.055 1.562 -36.474 1.00 36.56 172 SER A O 1
ATOM 1417 N N . THR A 1 173 ? -1.647 2.827 -34.664 1.00 35.72 173 THR A N 1
ATOM 1418 C CA . THR A 1 173 ? -2.399 3.993 -35.109 1.00 35.72 173 THR A CA 1
ATOM 1419 C C . THR A 1 173 ? -1.512 4.732 -36.101 1.00 35.72 173 THR A C 1
ATOM 1421 O O . THR A 1 173 ? -1.055 5.843 -35.856 1.00 35.72 173 THR A O 1
ATOM 1424 N N . HIS A 1 174 ? -1.248 4.105 -37.244 1.00 37.53 174 HIS A N 1
ATOM 1425 C CA . HIS A 1 174 ? -1.070 4.869 -38.451 1.00 37.53 174 HIS A CA 1
ATOM 1426 C C . HIS A 1 174 ? -2.453 5.451 -38.739 1.00 37.53 174 HIS A C 1
ATOM 1428 O O . HIS A 1 174 ? -3.284 4.819 -39.386 1.00 37.53 174 HIS A O 1
ATOM 1434 N N . LYS A 1 175 ? -2.703 6.670 -38.247 1.00 37.50 175 LYS A N 1
ATOM 1435 C CA . LYS A 1 175 ? -3.486 7.630 -39.026 1.00 37.50 175 LYS A CA 1
ATOM 1436 C C . LYS A 1 175 ? -2.733 7.773 -40.353 1.00 37.50 175 LYS A C 1
ATOM 1438 O O . LYS A 1 175 ? -1.861 8.622 -40.486 1.00 37.50 175 LYS A O 1
ATOM 1443 N N . LYS A 1 176 ? -2.977 6.865 -41.296 1.00 32.47 176 LYS A N 1
ATOM 1444 C CA . LYS A 1 176 ? -2.654 7.109 -42.694 1.00 32.47 176 LYS A CA 1
ATOM 1445 C C . LYS A 1 176 ? -3.795 7.962 -43.211 1.00 32.47 176 LYS A C 1
ATOM 1447 O O . LYS A 1 176 ? -4.942 7.516 -43.215 1.00 32.47 176 LYS A O 1
ATOM 1452 N N . LEU A 1 177 ? -3.456 9.199 -43.572 1.00 31.41 177 LEU A N 1
ATOM 1453 C CA . LEU A 1 177 ? -4.218 9.964 -44.543 1.00 31.41 177 LEU A CA 1
ATOM 1454 C C . LEU A 1 177 ? -4.638 9.016 -45.670 1.00 31.41 177 LEU A C 1
ATOM 1456 O O . LEU A 1 177 ? -3.828 8.235 -46.179 1.00 31.41 177 LEU A O 1
ATOM 1460 N N . ALA A 1 178 ? -5.917 9.078 -46.010 1.00 34.56 178 ALA A N 1
ATOM 1461 C CA . ALA A 1 178 ? -6.425 8.524 -47.243 1.00 34.56 178 ALA A CA 1
ATOM 1462 C C . ALA A 1 178 ? -5.647 9.137 -48.415 1.00 34.56 178 ALA A C 1
ATOM 1464 O O . ALA A 1 178 ? -5.568 10.357 -48.513 1.00 34.56 178 ALA A O 1
ATOM 1465 N N . ASN A 1 179 ? -5.041 8.282 -49.238 1.00 30.92 179 ASN A N 1
ATOM 1466 C CA . ASN A 1 179 ? -4.973 8.374 -50.700 1.00 30.92 179 ASN A CA 1
ATOM 1467 C C . ASN A 1 179 ? -3.839 7.484 -51.211 1.00 30.92 179 ASN A C 1
ATOM 1469 O O . ASN A 1 179 ? -2.664 7.792 -51.058 1.00 30.92 179 ASN A O 1
ATOM 1473 N N . SER A 1 180 ? -4.196 6.360 -51.817 1.00 28.56 180 SER A N 1
ATOM 1474 C CA . SER A 1 180 ? -4.050 6.193 -53.265 1.00 28.56 180 SER A CA 1
ATOM 1475 C C . SER A 1 180 ? -4.527 4.793 -53.643 1.00 28.56 180 SER A C 1
ATOM 1477 O O . SER A 1 180 ? -4.210 3.806 -52.976 1.00 28.56 180 SER A O 1
ATOM 1479 N N . LYS A 1 181 ? -5.365 4.744 -54.675 1.00 33.09 181 LYS A N 1
ATOM 1480 C CA . LYS A 1 181 ? -5.890 3.536 -55.309 1.00 33.09 181 LYS A CA 1
ATOM 1481 C C . LYS A 1 181 ? -4.826 2.907 -56.214 1.00 33.09 181 LYS A C 1
ATOM 1483 O O . LYS A 1 181 ? -4.019 3.632 -56.781 1.00 33.09 181 LYS A O 1
ATOM 1488 N N . ASN A 1 182 ? -5.004 1.597 -56.423 1.00 29.41 182 ASN A N 1
ATOM 1489 C CA . ASN A 1 182 ? -4.526 0.773 -57.545 1.00 29.41 182 ASN A CA 1
ATOM 1490 C C . ASN A 1 182 ? -3.002 0.509 -57.571 1.00 29.41 182 ASN A C 1
ATOM 1492 O O . ASN A 1 182 ? -2.212 1.371 -57.231 1.00 29.41 182 ASN A O 1
ATOM 1496 N N . GLU A 1 183 ? -2.490 -0.688 -57.871 1.00 30.62 183 GLU A N 1
ATOM 1497 C CA . GLU A 1 183 ? -2.942 -1.691 -58.840 1.00 30.62 183 GLU A CA 1
ATOM 1498 C C . GLU A 1 183 ? -2.236 -3.052 -58.591 1.00 30.62 183 GLU A C 1
ATOM 1500 O O . GLU A 1 183 ? -1.122 -3.072 -58.082 1.00 30.62 183 GLU A O 1
ATOM 1505 N N . MET A 1 184 ? -2.920 -4.159 -58.939 1.00 31.80 184 MET A N 1
ATOM 1506 C CA . MET A 1 184 ? -2.448 -5.477 -59.451 1.00 31.80 184 MET A CA 1
ATOM 1507 C C . MET A 1 184 ? -1.115 -6.090 -58.935 1.00 31.80 184 MET A C 1
ATOM 1509 O O . MET A 1 184 ? -0.070 -5.470 -58.928 1.00 31.80 184 MET A O 1
ATOM 1513 N N . LYS A 1 185 ? -0.992 -7.386 -58.615 1.00 29.39 185 LYS A N 1
ATOM 1514 C CA . LYS A 1 185 ? -1.431 -8.570 -59.373 1.00 29.39 185 LYS A CA 1
ATOM 1515 C C . LYS A 1 185 ? -1.127 -9.842 -58.553 1.00 29.39 185 LYS A C 1
ATOM 1517 O O . LYS A 1 185 ? -0.395 -9.827 -57.569 1.00 29.39 185 LYS A O 1
ATOM 1522 N N . GLN A 1 186 ? -1.735 -10.940 -58.978 1.00 38.12 186 GLN A N 1
ATOM 1523 C CA . GLN A 1 186 ? -1.750 -12.262 -58.356 1.00 38.12 186 GLN A CA 1
ATOM 1524 C C . GLN A 1 186 ? -0.363 -12.926 -58.250 1.00 38.12 186 GLN A C 1
ATOM 1526 O O . GLN A 1 186 ? 0.265 -13.174 -59.272 1.00 38.12 186 GLN A O 1
ATOM 1531 N N . HIS A 1 187 ? 0.036 -13.329 -57.038 1.00 32.34 187 HIS A N 1
ATOM 1532 C CA . HIS A 1 187 ? 0.787 -14.562 -56.748 1.00 32.34 187 HIS A CA 1
ATOM 1533 C C . HIS A 1 187 ? 0.687 -14.868 -55.237 1.00 32.34 187 HIS A C 1
ATOM 1535 O O . HIS A 1 187 ? 0.788 -13.969 -54.408 1.00 32.34 187 HIS A O 1
ATOM 1541 N N . GLY A 1 188 ? 0.421 -16.128 -54.868 1.00 35.78 188 GLY A N 1
ATOM 1542 C CA . GLY A 1 188 ? 0.578 -16.612 -53.486 1.00 35.78 188 GLY A CA 1
ATOM 1543 C C . GLY A 1 188 ? -0.644 -16.554 -52.550 1.00 35.78 188 GLY A C 1
ATOM 1544 O O . GLY A 1 188 ? -0.555 -16.016 -51.443 1.00 35.78 188 GLY A O 1
ATOM 1545 N N . LYS A 1 189 ? -1.777 -17.194 -52.898 1.00 37.72 189 LYS A N 1
ATOM 1546 C CA . LYS A 1 189 ? -2.875 -17.447 -51.926 1.00 37.72 189 LYS A CA 1
ATOM 1547 C C . LYS A 1 189 ? -2.390 -18.240 -50.690 1.00 37.72 189 LYS A C 1
ATOM 1549 O O . LYS A 1 189 ? -2.864 -17.984 -49.585 1.00 37.72 189 LYS A O 1
ATOM 1554 N N . HIS A 1 190 ? -1.381 -19.104 -50.845 1.00 40.59 190 HIS A N 1
ATOM 1555 C CA . HIS A 1 190 ? -0.763 -19.855 -49.742 1.00 40.59 190 HIS A CA 1
ATOM 1556 C C . HIS A 1 190 ? 0.122 -18.989 -48.824 1.00 40.59 190 HIS A C 1
ATOM 1558 O O . HIS A 1 190 ? 0.056 -19.123 -47.602 1.00 40.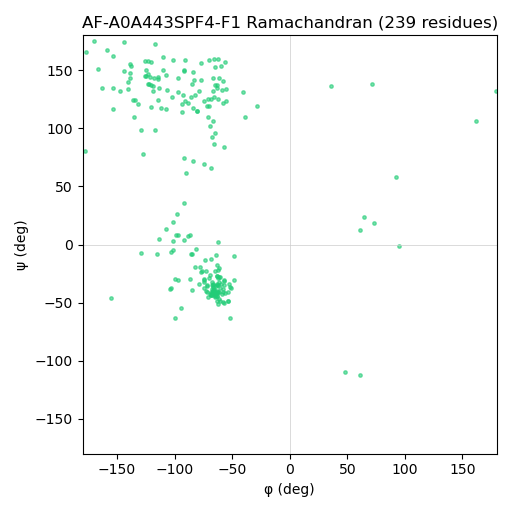59 190 HIS A O 1
ATOM 1564 N N . GLU A 1 191 ? 0.906 -18.055 -49.369 1.00 41.06 191 GLU A N 1
ATOM 1565 C CA . GLU A 1 191 ? 1.788 -17.189 -48.571 1.00 41.06 191 GLU A CA 1
ATOM 1566 C C . GLU A 1 191 ? 1.013 -16.109 -47.816 1.00 41.06 191 GLU A C 1
ATOM 1568 O O . GLU A 1 191 ? 1.302 -15.822 -46.654 1.00 41.06 191 GLU A O 1
ATOM 1573 N N . HIS A 1 192 ? -0.036 -15.555 -48.427 1.00 46.38 192 HIS A N 1
ATOM 1574 C CA . HIS A 1 192 ? -0.882 -14.556 -47.780 1.00 46.38 192 HIS A CA 1
ATOM 1575 C C . HIS A 1 192 ? -1.688 -15.156 -46.612 1.00 46.38 192 HIS A C 1
ATOM 1577 O O . HIS A 1 192 ? -1.872 -14.511 -45.572 1.00 46.38 192 HIS A O 1
ATOM 1583 N N . GLN A 1 193 ? -2.115 -16.418 -46.733 1.00 47.25 193 GLN A N 1
ATOM 1584 C CA . GLN A 1 193 ? -2.771 -17.162 -45.657 1.00 47.25 193 GLN A CA 1
ATOM 1585 C C . GLN A 1 193 ? -1.779 -17.550 -44.551 1.00 47.25 193 GLN A C 1
ATOM 1587 O O . GLN A 1 193 ? -2.076 -17.342 -43.373 1.00 47.25 193 GLN A O 1
ATOM 1592 N N . GLN A 1 194 ? -0.561 -17.981 -44.899 1.00 50.75 194 GLN A N 1
ATOM 1593 C CA . GLN A 1 194 ? 0.513 -18.228 -43.931 1.00 50.75 194 GLN A CA 1
ATOM 1594 C C . GLN A 1 194 ? 0.955 -16.958 -43.196 1.00 50.75 194 GLN A C 1
ATOM 1596 O O . GLN A 1 194 ? 1.154 -16.999 -41.985 1.00 50.75 194 GLN A O 1
ATOM 1601 N N . MET A 1 195 ? 1.050 -15.810 -43.870 1.00 48.34 195 MET A N 1
ATOM 1602 C CA . MET A 1 195 ? 1.347 -14.523 -43.236 1.00 48.34 195 MET A CA 1
ATOM 1603 C C . MET A 1 195 ? 0.221 -14.071 -42.302 1.00 48.34 195 MET A C 1
ATOM 1605 O O . MET A 1 195 ? 0.501 -13.570 -41.213 1.00 48.34 195 MET A O 1
ATOM 1609 N N . LYS A 1 196 ? -1.051 -14.285 -42.667 1.00 49.03 196 LYS A N 1
ATOM 1610 C CA . LYS A 1 196 ? -2.205 -14.014 -41.788 1.00 49.03 196 LYS A CA 1
ATOM 1611 C C . LYS A 1 196 ? -2.234 -14.946 -40.574 1.00 49.03 196 LYS A C 1
ATOM 1613 O O . LYS A 1 196 ? -2.486 -14.474 -39.467 1.00 49.03 196 LYS A O 1
ATOM 1618 N N . ILE A 1 197 ? -1.918 -16.231 -40.745 1.00 55.56 197 ILE A N 1
ATOM 1619 C CA . ILE A 1 197 ? -1.818 -17.214 -39.654 1.00 55.56 197 ILE A CA 1
ATOM 1620 C C . ILE A 1 197 ? -0.618 -16.904 -38.750 1.00 55.56 197 ILE A C 1
ATOM 1622 O O . ILE A 1 197 ? -0.775 -16.895 -37.534 1.00 55.56 197 ILE A O 1
ATOM 1626 N N . LYS A 1 198 ? 0.554 -16.571 -39.306 1.00 54.91 198 LYS A N 1
ATOM 1627 C CA . LYS A 1 198 ? 1.745 -16.145 -38.550 1.00 54.91 198 LYS A CA 1
ATOM 1628 C C . LYS A 1 198 ? 1.491 -14.836 -37.796 1.00 54.91 198 LYS A C 1
ATOM 1630 O O . LYS A 1 198 ? 1.848 -14.744 -36.626 1.00 54.91 198 LYS A O 1
ATOM 1635 N N . LYS A 1 199 ? 0.805 -13.857 -38.400 1.00 57.19 199 LYS A N 1
ATOM 1636 C CA . LYS A 1 199 ? 0.376 -12.616 -37.724 1.00 57.19 199 LYS A CA 1
ATOM 1637 C C . LYS A 1 199 ? -0.636 -12.890 -36.609 1.00 57.19 199 LYS A C 1
ATOM 1639 O O . LYS A 1 199 ? -0.470 -12.350 -35.521 1.00 57.19 199 LYS A O 1
ATOM 1644 N N . LYS A 1 200 ? -1.628 -13.764 -36.830 1.00 53.22 200 LYS A N 1
ATOM 1645 C CA . LYS A 1 200 ? -2.580 -14.198 -35.789 1.00 53.22 200 LYS A CA 1
ATOM 1646 C C . LYS A 1 200 ? -1.885 -14.955 -34.653 1.00 53.22 200 LYS A C 1
ATOM 1648 O O . LYS A 1 200 ? -2.135 -14.641 -33.496 1.00 53.22 200 LYS A O 1
ATOM 1653 N N . LYS A 1 201 ? -0.967 -15.882 -34.956 1.00 52.81 201 LYS A N 1
ATOM 1654 C CA . LYS A 1 201 ? -0.154 -16.603 -33.959 1.00 52.81 201 LYS A CA 1
ATOM 1655 C C . LYS A 1 201 ? 0.749 -15.648 -33.170 1.00 52.81 201 LYS A C 1
ATOM 1657 O O . LYS A 1 201 ? 0.763 -15.720 -31.950 1.00 52.81 201 LYS A O 1
ATOM 1662 N N . LYS A 1 202 ? 1.421 -14.697 -33.830 1.00 55.38 202 LYS A N 1
ATOM 1663 C CA . LYS A 1 202 ? 2.262 -13.674 -33.179 1.00 55.38 202 LYS A CA 1
ATOM 1664 C C . LYS A 1 202 ? 1.442 -12.721 -32.300 1.00 55.38 202 LYS A C 1
ATOM 1666 O O . LYS A 1 202 ? 1.848 -12.432 -31.183 1.00 55.38 202 LYS A O 1
ATOM 1671 N N . ALA A 1 203 ? 0.265 -12.288 -32.756 1.00 52.53 203 ALA A N 1
ATOM 1672 C CA . ALA A 1 203 ? -0.659 -11.481 -31.956 1.00 52.53 203 ALA A CA 1
ATOM 1673 C C . ALA A 1 203 ? -1.229 -12.261 -30.755 1.00 52.53 203 ALA A C 1
ATOM 1675 O O . ALA A 1 203 ? -1.338 -11.711 -29.664 1.00 52.53 203 ALA A O 1
ATOM 1676 N N . SER A 1 204 ? -1.533 -13.551 -30.936 1.00 48.25 204 SER A N 1
ATOM 1677 C CA . SER A 1 204 ? -1.964 -14.458 -29.864 1.00 48.25 204 SER A CA 1
ATOM 1678 C C . SER A 1 204 ? -0.855 -14.724 -28.840 1.00 48.25 204 SER A C 1
ATOM 1680 O O . SER A 1 204 ? -1.147 -14.883 -27.657 1.00 48.25 204 SER A O 1
ATOM 1682 N N . MET A 1 205 ? 0.408 -14.768 -29.272 1.00 52.03 205 MET A N 1
ATOM 1683 C CA . MET A 1 205 ? 1.575 -14.937 -28.401 1.00 52.03 205 MET A CA 1
ATOM 1684 C C . MET A 1 205 ? 1.834 -13.670 -27.569 1.00 52.03 205 MET A C 1
ATOM 1686 O O . MET A 1 205 ? 1.943 -13.759 -26.351 1.00 52.03 205 MET A O 1
ATOM 1690 N N . LEU A 1 206 ? 1.777 -12.485 -28.196 1.00 58.16 206 LEU A N 1
ATOM 1691 C CA . LEU A 1 206 ? 1.895 -11.182 -27.520 1.00 58.16 206 LEU A CA 1
ATOM 1692 C C . LEU A 1 206 ? 0.781 -10.935 -26.490 1.00 58.16 206 LEU A C 1
ATOM 1694 O O . LEU A 1 206 ? 1.028 -10.318 -25.460 1.00 58.16 206 LEU A O 1
ATOM 1698 N N . LEU A 1 207 ? -0.431 -11.456 -26.721 1.00 55.97 207 LEU A N 1
ATOM 1699 C CA . LEU A 1 207 ? -1.557 -11.318 -25.785 1.00 55.97 207 LEU A CA 1
ATOM 1700 C C . LEU A 1 207 ? -1.303 -11.969 -24.412 1.00 55.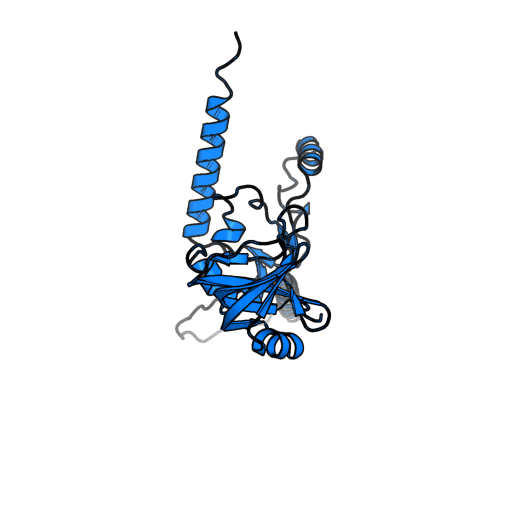97 207 LEU A C 1
ATOM 1702 O O . LEU A 1 207 ? -1.971 -11.619 -23.438 1.00 55.97 207 LEU A O 1
ATOM 1706 N N . HIS A 1 208 ? -0.367 -12.920 -24.347 1.00 66.75 208 HIS A N 1
ATOM 1707 C CA . HIS A 1 208 ? 0.013 -13.630 -23.126 1.00 66.75 208 HIS A CA 1
ATOM 1708 C C . HIS A 1 208 ? 1.318 -13.111 -22.518 1.00 66.75 208 HIS A C 1
ATOM 1710 O O . HIS A 1 208 ? 1.699 -13.553 -21.438 1.00 66.75 208 HIS A O 1
ATOM 1716 N N . GLU A 1 209 ? 2.013 -12.181 -23.170 1.00 80.44 209 GLU A N 1
ATOM 1717 C CA . GLU A 1 209 ? 3.226 -11.582 -22.626 1.00 80.44 209 GLU A CA 1
ATOM 1718 C C . GLU A 1 209 ? 2.874 -10.448 -21.665 1.00 80.44 209 GLU A C 1
ATOM 1720 O O . GLU A 1 209 ? 1.942 -9.677 -21.891 1.00 80.44 209 GLU A O 1
ATOM 1725 N N . CYS A 1 210 ? 3.628 -10.335 -20.575 1.00 85.19 210 CYS A N 1
ATOM 1726 C CA . CYS A 1 210 ? 3.470 -9.280 -19.584 1.00 85.19 210 CYS A CA 1
ATOM 1727 C C . CYS A 1 210 ? 4.785 -8.527 -19.445 1.00 85.19 210 CYS A C 1
ATOM 1729 O O . CYS A 1 210 ? 5.850 -9.137 -19.415 1.00 85.19 210 CYS A O 1
ATOM 1731 N N . ARG A 1 211 ? 4.708 -7.198 -19.351 1.00 87.38 211 ARG A N 1
ATOM 1732 C CA . ARG A 1 211 ? 5.885 -6.347 -19.166 1.00 87.38 211 ARG A CA 1
ATOM 1733 C C . ARG A 1 211 ? 5.630 -5.223 -18.179 1.00 87.38 211 ARG A C 1
ATOM 1735 O O . ARG A 1 211 ? 4.497 -4.761 -18.010 1.00 87.38 211 ARG A O 1
ATOM 1742 N N . TRP A 1 212 ? 6.715 -4.746 -17.585 1.00 89.06 212 TRP A N 1
ATOM 1743 C CA . TRP A 1 212 ? 6.732 -3.496 -16.841 1.00 89.06 212 TRP A CA 1
ATOM 1744 C C . TRP A 1 212 ? 6.502 -2.310 -17.779 1.00 89.06 212 TRP A C 1
ATOM 1746 O O . TRP A 1 212 ? 7.115 -2.200 -18.842 1.00 89.06 212 TRP A O 1
ATOM 1756 N N . THR A 1 213 ? 5.600 -1.407 -17.402 1.00 90.44 213 THR A N 1
ATOM 1757 C CA . THR A 1 213 ? 5.401 -0.155 -18.132 1.00 90.44 213 THR A CA 1
ATOM 1758 C C . THR A 1 213 ? 6.586 0.778 -17.920 1.00 90.44 213 THR A C 1
ATOM 1760 O O . THR A 1 213 ? 6.894 1.146 -16.787 1.00 90.44 213 THR A O 1
ATOM 1763 N N . VAL A 1 214 ? 7.194 1.241 -19.002 1.00 89.56 214 VAL A N 1
ATOM 1764 C CA . VAL A 1 214 ? 8.307 2.189 -18.939 1.00 89.56 214 VAL A CA 1
ATOM 1765 C C . VAL A 1 214 ? 7.748 3.607 -19.056 1.00 89.56 214 VAL A C 1
ATOM 1767 O O . VAL A 1 214 ? 7.186 3.969 -20.087 1.00 89.56 214 VAL A O 1
ATOM 1770 N N . SER A 1 215 ? 7.865 4.398 -17.990 1.00 89.25 215 SER A N 1
ATOM 1771 C CA . SER A 1 215 ? 7.534 5.833 -17.980 1.00 89.25 215 SER A CA 1
ATOM 1772 C C . SER A 1 215 ? 8.810 6.676 -17.850 1.00 89.25 215 SER A C 1
ATOM 1774 O O . SER A 1 215 ? 9.818 6.121 -17.418 1.00 89.25 215 SER A O 1
ATOM 1776 N N . PRO A 1 216 ? 8.803 7.978 -18.193 1.00 93.62 216 PRO A N 1
ATOM 1777 C CA . PRO A 1 216 ? 9.983 8.834 -18.024 1.00 93.62 216 PRO A CA 1
ATOM 1778 C C . PRO A 1 216 ? 10.541 8.793 -16.593 1.00 93.62 216 PRO A C 1
ATOM 1780 O O . PRO A 1 216 ? 11.696 8.437 -16.409 1.00 93.62 216 PRO A O 1
ATOM 1783 N N . VAL A 1 217 ? 9.671 8.961 -15.590 1.00 93.06 217 VAL A N 1
ATOM 1784 C CA . VAL A 1 217 ? 10.027 8.879 -14.157 1.00 93.06 217 VAL A CA 1
ATOM 1785 C C . VAL A 1 217 ? 10.605 7.511 -13.772 1.00 93.06 217 VAL A C 1
ATOM 1787 O O . VAL A 1 217 ? 11.483 7.406 -12.926 1.00 93.06 217 VAL A O 1
ATOM 1790 N N . TYR A 1 218 ? 10.128 6.430 -14.399 1.00 92.25 218 TYR A N 1
ATOM 1791 C CA . TYR A 1 218 ? 10.709 5.104 -14.178 1.00 92.25 218 TYR A CA 1
ATOM 1792 C C . TYR A 1 218 ? 12.141 5.012 -14.719 1.00 92.25 218 TYR A C 1
ATOM 1794 O O . TYR A 1 218 ? 12.982 4.413 -14.062 1.00 92.25 218 TYR A O 1
ATOM 1802 N N . ARG A 1 219 ? 12.418 5.581 -15.902 1.00 92.56 219 ARG A N 1
ATOM 1803 C CA . ARG A 1 219 ? 13.769 5.564 -16.489 1.00 92.56 219 ARG A CA 1
ATOM 1804 C C . ARG A 1 219 ? 14.745 6.366 -15.638 1.00 92.56 219 ARG A C 1
ATOM 1806 O O . ARG A 1 219 ? 15.812 5.855 -15.336 1.00 92.56 219 ARG A O 1
ATOM 1813 N N . GLU A 1 220 ? 14.330 7.551 -15.213 1.00 94.31 220 GLU A N 1
ATOM 1814 C CA . GLU A 1 220 ? 15.101 8.415 -14.317 1.00 94.31 220 GLU A CA 1
ATOM 1815 C C . GLU A 1 220 ? 15.431 7.698 -13.000 1.00 94.31 220 GLU A C 1
ATOM 1817 O O . GLU A 1 220 ? 16.593 7.578 -12.636 1.00 94.31 220 GLU A O 1
ATOM 1822 N N . CYS A 1 221 ? 14.436 7.085 -12.347 1.00 93.50 221 CYS A N 1
ATOM 1823 C CA . CYS A 1 221 ? 14.668 6.293 -11.135 1.00 93.50 221 CYS A CA 1
ATOM 1824 C C . CYS A 1 221 ? 15.688 5.159 -11.351 1.00 93.50 221 CYS A C 1
ATOM 1826 O O . CYS A 1 221 ? 16.534 4.910 -10.490 1.00 93.50 221 CYS A O 1
ATOM 1828 N N . MET A 1 222 ? 15.616 4.462 -12.492 1.00 89.81 222 MET A N 1
ATOM 1829 C CA . MET A 1 222 ? 16.560 3.388 -12.815 1.00 89.81 222 MET A CA 1
ATOM 1830 C C . MET A 1 222 ? 17.984 3.921 -13.025 1.00 89.81 222 MET A C 1
ATOM 1832 O O . MET A 1 222 ? 18.916 3.297 -12.528 1.00 89.81 222 MET A O 1
ATOM 1836 N N . GLN A 1 223 ? 18.144 5.079 -13.674 1.00 91.12 223 GLN A N 1
ATOM 1837 C CA . GLN A 1 223 ? 19.441 5.748 -13.843 1.00 91.12 223 GLN A CA 1
ATOM 1838 C C . GLN A 1 223 ? 20.039 6.144 -12.491 1.00 91.12 223 GLN A C 1
ATOM 1840 O O . GLN A 1 223 ? 21.146 5.728 -12.163 1.00 91.12 223 GLN A O 1
ATOM 1845 N N . THR A 1 224 ? 19.263 6.825 -11.642 1.00 90.81 224 THR A N 1
ATOM 1846 C CA . THR A 1 224 ? 19.708 7.202 -10.293 1.00 90.81 224 THR A CA 1
ATOM 1847 C C . THR A 1 224 ? 20.115 5.979 -9.470 1.00 90.81 224 THR A C 1
ATOM 1849 O O . THR A 1 224 ? 21.090 6.017 -8.721 1.00 90.81 224 THR A O 1
ATOM 1852 N N . ARG A 1 225 ? 19.394 4.859 -9.591 1.00 86.25 225 ARG A N 1
ATOM 1853 C CA . ARG A 1 225 ? 19.756 3.608 -8.909 1.00 86.25 225 ARG A CA 1
ATOM 1854 C C . ARG A 1 225 ? 21.112 3.067 -9.374 1.00 86.25 225 ARG A C 1
ATOM 1856 O O . ARG A 1 225 ? 21.870 2.570 -8.543 1.00 86.25 225 ARG A O 1
ATOM 1863 N N . GLU A 1 226 ? 21.395 3.118 -10.671 1.00 85.06 226 GLU A N 1
ATOM 1864 C CA . GLU A 1 226 ? 22.671 2.671 -11.241 1.00 85.06 226 GLU A CA 1
ATOM 1865 C C . GLU A 1 226 ? 23.828 3.572 -10.802 1.00 85.06 226 GLU A C 1
ATOM 1867 O O . GLU A 1 226 ? 24.850 3.062 -10.350 1.00 85.06 226 GLU A O 1
ATOM 1872 N N . GLU A 1 227 ? 23.632 4.890 -10.813 1.00 88.50 227 GLU A N 1
ATOM 1873 C CA . GLU A 1 227 ? 24.604 5.865 -10.303 1.00 88.50 227 GLU A CA 1
ATOM 1874 C C . GLU A 1 227 ? 24.951 5.597 -8.833 1.00 88.50 227 GLU A C 1
ATOM 1876 O O . GLU A 1 227 ? 26.121 5.437 -8.496 1.00 88.50 227 GLU A O 1
ATOM 1881 N N . ASN A 1 228 ? 23.942 5.431 -7.968 1.00 84.88 228 ASN A N 1
ATOM 1882 C CA . ASN A 1 228 ? 24.161 5.118 -6.550 1.00 84.88 228 ASN A CA 1
ATOM 1883 C C . ASN A 1 228 ? 24.912 3.793 -6.351 1.00 84.88 228 ASN A C 1
ATOM 1885 O O . ASN A 1 228 ? 25.732 3.675 -5.442 1.00 84.88 228 ASN A O 1
ATOM 1889 N N . ARG A 1 229 ? 24.635 2.782 -7.184 1.00 78.94 229 ARG A N 1
ATOM 1890 C CA . ARG A 1 229 ? 25.344 1.498 -7.129 1.00 78.94 229 ARG A CA 1
ATOM 1891 C C . ARG A 1 229 ? 26.812 1.657 -7.526 1.00 78.94 229 ARG A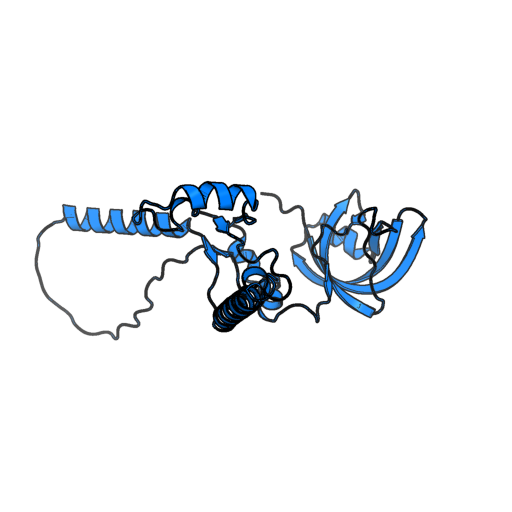 C 1
ATOM 1893 O O . ARG A 1 229 ? 27.672 1.056 -6.892 1.00 78.94 229 ARG A O 1
ATOM 1900 N N . ASN A 1 230 ? 27.093 2.467 -8.542 1.00 80.50 230 ASN A N 1
ATOM 1901 C CA . ASN A 1 230 ? 28.455 2.729 -8.994 1.00 80.50 230 ASN A CA 1
ATOM 1902 C C . ASN A 1 230 ? 29.246 3.526 -7.948 1.00 80.50 230 ASN A C 1
ATOM 1904 O O . ASN A 1 230 ? 30.379 3.157 -7.659 1.00 80.50 230 ASN A O 1
ATOM 1908 N N . SER A 1 231 ? 28.632 4.529 -7.310 1.00 77.62 231 SER A N 1
ATOM 1909 C CA . SER A 1 231 ? 29.251 5.276 -6.204 1.00 77.62 231 SER A CA 1
ATOM 1910 C C . SER A 1 231 ? 29.519 4.412 -4.966 1.00 77.62 231 SER A C 1
ATOM 1912 O O . SER A 1 231 ? 30.523 4.594 -4.286 1.00 77.62 231 SER A O 1
ATOM 1914 N N . ALA A 1 232 ? 28.642 3.449 -4.660 1.00 73.88 232 ALA A N 1
ATOM 1915 C CA . ALA A 1 232 ? 28.873 2.515 -3.557 1.00 73.88 232 ALA A CA 1
ATOM 1916 C C . ALA A 1 232 ? 30.056 1.572 -3.838 1.00 73.88 232 ALA A C 1
ATOM 1918 O O . ALA A 1 232 ? 30.846 1.303 -2.939 1.00 73.88 232 ALA A O 1
ATOM 1919 N N . ASN A 1 233 ? 30.204 1.117 -5.085 1.00 66.81 233 ASN A N 1
ATOM 1920 C CA . ASN A 1 233 ? 31.302 0.240 -5.497 1.00 66.81 233 ASN A CA 1
ATOM 1921 C C . ASN A 1 233 ? 32.650 0.973 -5.624 1.00 66.81 233 ASN A C 1
ATOM 1923 O O . ASN A 1 233 ? 33.693 0.362 -5.421 1.00 66.81 233 ASN A O 1
ATOM 1927 N N . SER A 1 234 ? 32.662 2.267 -5.961 1.00 61.25 234 SER A N 1
ATOM 1928 C CA . SER A 1 234 ? 33.904 3.054 -5.972 1.00 61.25 234 SER A CA 1
ATOM 1929 C C . SER A 1 234 ? 34.438 3.316 -4.563 1.00 61.25 234 SER A C 1
ATOM 1931 O O . SER A 1 234 ? 35.645 3.423 -4.380 1.00 61.25 234 SER A O 1
ATOM 1933 N N . ASN A 1 235 ? 33.551 3.370 -3.565 1.00 58.28 235 ASN A N 1
ATOM 1934 C CA . ASN A 1 235 ? 33.916 3.608 -2.168 1.00 58.28 235 ASN A CA 1
ATOM 1935 C C . ASN A 1 235 ? 34.326 2.333 -1.413 1.00 58.28 235 ASN A C 1
ATOM 1937 O O . ASN A 1 235 ? 34.794 2.435 -0.289 1.00 58.28 235 ASN A O 1
ATOM 1941 N N . SER A 1 236 ? 34.169 1.143 -2.004 1.00 54.19 236 SER A N 1
ATOM 1942 C CA . SER A 1 236 ? 34.611 -0.128 -1.408 1.00 54.19 236 SER A CA 1
ATOM 1943 C C . SER A 1 236 ? 36.030 -0.551 -1.817 1.00 54.19 236 SER A C 1
ATOM 1945 O O . SER A 1 236 ? 36.447 -1.643 -1.457 1.00 54.19 236 SER A O 1
ATOM 1947 N N . ASN A 1 237 ? 36.753 0.280 -2.581 1.00 50.47 237 ASN A N 1
ATOM 1948 C CA . ASN A 1 237 ? 38.120 0.010 -3.060 1.00 50.47 237 ASN A CA 1
ATOM 1949 C C . ASN A 1 237 ? 39.201 0.854 -2.349 1.00 50.47 237 ASN A C 1
ATOM 1951 O O . ASN A 1 237 ? 40.328 0.930 -2.828 1.00 50.47 237 ASN A O 1
ATOM 1955 N N . PHE A 1 238 ? 38.870 1.502 -1.233 1.00 47.31 238 PHE A N 1
ATOM 1956 C CA . PHE A 1 238 ? 39.812 2.231 -0.379 1.00 47.31 238 PHE A CA 1
ATOM 1957 C C . PHE A 1 238 ? 39.630 1.725 1.049 1.00 47.31 238 PHE A C 1
ATOM 1959 O O . PHE A 1 238 ? 38.901 2.339 1.809 1.00 47.31 238 PHE A O 1
ATOM 1966 N N . ASP A 1 239 ? 40.184 0.552 1.342 1.00 44.38 239 ASP A N 1
ATOM 1967 C CA . ASP A 1 239 ? 40.540 0.085 2.689 1.00 44.38 239 ASP A CA 1
ATOM 1968 C C . ASP A 1 239 ? 41.201 -1.295 2.535 1.00 44.38 239 ASP A C 1
ATOM 1970 O O . ASP A 1 239 ? 40.572 -2.338 2.699 1.00 44.38 239 ASP A O 1
ATOM 1974 N N . GLU A 1 240 ? 42.485 -1.303 2.185 1.00 35.22 240 GLU A N 1
ATOM 1975 C CA . GLU A 1 240 ? 43.374 -2.405 2.553 1.00 35.22 240 GLU A CA 1
ATOM 1976 C C . GLU A 1 240 ? 44.695 -1.775 3.041 1.00 35.22 240 GLU A C 1
ATOM 1978 O O . GLU A 1 240 ? 45.224 -0.911 2.333 1.00 35.22 240 GLU A O 1
ATOM 1983 N N . PRO A 1 241 ? 45.157 -2.083 4.270 1.00 45.91 241 PRO A N 1
ATOM 1984 C CA . PRO A 1 241 ? 46.411 -1.563 4.818 1.00 45.91 241 PRO A CA 1
ATOM 1985 C C . PRO A 1 241 ? 47.657 -2.158 4.151 1.00 45.91 241 PRO A C 1
ATOM 1987 O O . PRO A 1 241 ? 47.608 -3.332 3.718 1.00 45.91 241 PRO A O 1
#

Sequence (241 aa):
MKCRHSIALINVRRVAKNDQRVVSYIIKVKKEFKMTVKAREALSKGLIWTSNDESTCGRKFEANTRYLITGRIIGEKPWVSVCNYVEQWTSLTYKQRKGFRRLYSLGCRCKVREPPSQSYYSYRHMQSNNETASQHRLAARPGYCHWETRWANKYDCQALHSMCTPVTPVFSTHKKLANSKNEMKQHGKHEHQQMKIKKKKKASMLLHECRWTVSPVYRECMQTREENRNSANSNSNFDEP

InterPro domains:
  I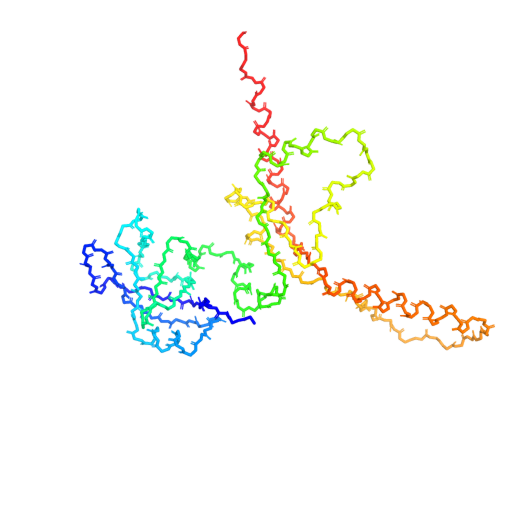PR001134 Netrin domain [PS50189] (1-108)
  IPR001820 Protease inhibitor I35 (TIMP) [PF00965] (15-116)
  IPR001820 Protease inhibitor I35 (TIMP) [PTHR11844] (18-233)
  IPR001820 Protease inhibitor I35 (TIMP) [SM00206] (5-147)
  IPR008993 Tissue inhibitor of metalloproteinases-like, OB-fold [G3DSA:2.40.50.120] (6-85)
  IPR008993 Tissue inhibitor of metalloproteinases-like, OB-fold [SSF50242] (19-166)
  IPR027465 Proteinase inhibitor I35b (TIMP), C-terminal [G3DSA:3.90.370.10] (86-174)

Solvent-accessible surface area (backbone atoms only — not comparable to full-atom values): 13929 Å² total; per-residue (Å²): 134,84,79,72,62,32,32,34,36,31,33,33,54,44,80,68,48,81,47,94,65,40,30,29,32,33,39,46,82,76,43,82,66,38,74,47,74,68,52,51,57,28,46,67,74,28,44,38,37,23,27,53,43,62,93,68,36,12,59,91,78,60,63,74,39,45,32,37,37,32,34,39,65,56,91,72,41,34,36,41,37,61,91,34,62,69,45,50,57,82,77,50,40,74,53,42,56,49,25,64,74,55,52,50,68,66,13,67,80,34,41,80,37,73,60,74,55,72,73,56,52,54,65,53,62,77,64,63,89,52,91,80,68,59,96,60,73,93,68,63,54,76,26,36,29,76,39,80,32,73,86,45,65,99,50,17,30,53,77,48,44,34,47,52,26,52,41,71,78,79,74,71,82,68,82,65,76,90,82,83,82,87,78,90,80,94,80,54,77,66,55,58,49,50,50,51,50,50,49,50,52,52,52,57,51,38,60,43,29,29,38,68,48,84,38,74,69,26,53,51,42,50,50,55,46,51,53,54,51,51,55,53,58,63,63,70,75,75,84,79,137

Foldseek 3Di:
DDDQKWKFKKFWAAWDDDDQFKTKTQIDTDDGLGDDPLRVQLCVVRMAMATNDVVSQGDDDDHRFIKTWMFGQDPSHTYGGVPTDIDTPVPAAPQVVVCSNPVVVQLPQAAEDEDP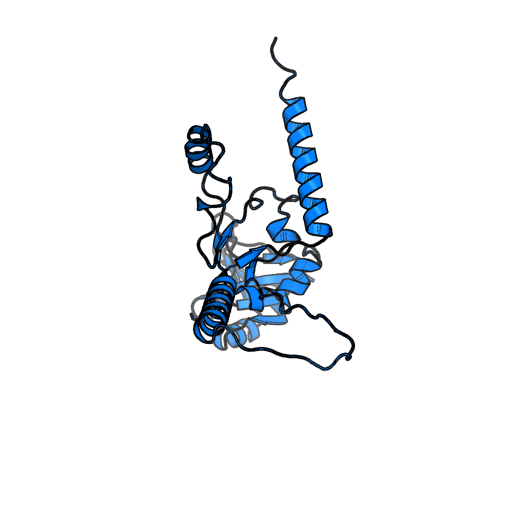DPVVVVVVVVVPPDVPPPPCPVPFDFRYEYQPQVPVVVLSLLNRPKYKHQQQPCPDPPPPDDDDDDDDDDDCPPVVVVVVVVVVVVNVSSRRHIYIDDDPSSVVSVVVVVVVVVVVVVVVPPDDD

Mean predicted aligned error: 12.82 Å

Organism: NCBI:txid299467